Protein AF-A0A1I7W9R9-F1 (afdb_monomer_lite)

InterPro domains:
  IPR051689 Sterol desaturase/TMEM195-like [PTHR21624] (1-256)
  IPR056853 Alkylglycerol monooxygenase, C-terminal [PF24858] (145-218)

Radius of gyration: 31.64 Å; chains: 1; bounding box: 76×68×92 Å

pLDDT: mean 73.35, std 21.82, range [28.75, 96.06]

Structure (mmCIF, N/CA/C/O backbone):
data_AF-A0A1I7W9R9-F1
#
_entry.id   AF-A0A1I7W9R9-F1
#
loop_
_atom_site.group_PDB
_atom_site.id
_atom_site.type_symbol
_atom_site.label_atom_id
_atom_site.label_alt_id
_atom_site.label_comp_id
_atom_site.label_asym_id
_atom_site.label_entity_id
_atom_site.label_seq_id
_atom_site.pdbx_PDB_ins_code
_atom_site.Cartn_x
_atom_site.Cartn_y
_atom_site.Cartn_z
_atom_site.occupancy
_atom_site.B_iso_or_equiv
_atom_site.auth_seq_id
_atom_site.auth_comp_id
_atom_site.auth_asym_id
_atom_site.auth_atom_id
_atom_site.pdbx_PDB_model_num
ATOM 1 N N . MET A 1 1 ? -2.264 -31.113 5.903 1.00 45.22 1 MET A N 1
ATOM 2 C CA . MET A 1 1 ? -0.798 -31.328 5.823 1.00 45.22 1 MET A CA 1
ATOM 3 C C . MET A 1 1 ? -0.173 -31.597 7.192 1.00 45.22 1 MET A C 1
ATOM 5 O O . MET A 1 1 ? 0.794 -32.334 7.246 1.00 45.22 1 MET A O 1
ATOM 9 N N . PHE A 1 2 ? -0.772 -31.134 8.295 1.00 45.19 2 PHE A N 1
ATOM 10 C CA . PHE A 1 2 ? -0.511 -31.666 9.637 1.00 45.19 2 PHE A CA 1
ATOM 11 C C . PHE A 1 2 ? -1.836 -32.228 10.151 1.00 45.19 2 PHE A C 1
ATOM 13 O O . PHE A 1 2 ? -2.830 -31.508 10.130 1.00 45.19 2 PHE A O 1
ATOM 20 N N . GLY A 1 3 ? -1.906 -33.511 10.507 1.00 47.12 3 GLY A N 1
ATOM 21 C CA . GLY A 1 3 ? -3.126 -34.184 10.990 1.00 47.12 3 GLY A CA 1
ATOM 22 C C . GLY A 1 3 ? -3.601 -33.711 12.372 1.00 47.12 3 GLY A C 1
ATOM 23 O O . GLY A 1 3 ? -4.095 -34.509 13.153 1.00 47.12 3 GLY A O 1
ATOM 24 N N . THR A 1 4 ? -3.393 -32.434 12.689 1.00 54.34 4 THR A N 1
ATOM 25 C CA . THR A 1 4 ? -3.655 -31.769 13.971 1.00 54.34 4 THR A CA 1
ATOM 26 C C . THR A 1 4 ? -4.859 -30.828 13.914 1.00 54.34 4 THR A C 1
ATOM 28 O O . THR A 1 4 ? -5.131 -30.134 14.886 1.00 54.34 4 THR A O 1
ATOM 31 N N . PHE A 1 5 ? -5.561 -30.759 12.780 1.00 49.59 5 PHE A N 1
ATOM 32 C CA . PHE A 1 5 ? -6.758 -29.937 12.629 1.00 49.59 5 PHE A CA 1
ATOM 33 C C . PHE A 1 5 ? -7.996 -30.821 12.773 1.00 49.59 5 PHE A C 1
ATOM 35 O O . PHE A 1 5 ? -8.306 -31.615 11.885 1.00 49.59 5 PHE A O 1
ATOM 42 N N . GLU A 1 6 ? -8.677 -30.697 13.909 1.00 64.06 6 GLU A N 1
ATOM 43 C CA . GLU A 1 6 ? -10.034 -31.209 14.086 1.00 64.06 6 GLU A CA 1
ATOM 44 C C . GLU A 1 6 ? -10.972 -30.423 13.155 1.00 64.06 6 GLU A C 1
ATOM 46 O O . GLU A 1 6 ? -10.845 -29.203 13.031 1.00 64.06 6 GLU A O 1
ATOM 51 N N . ALA A 1 7 ? -11.869 -31.112 12.443 1.00 65.75 7 ALA A N 1
ATOM 52 C CA . ALA A 1 7 ? -12.849 -30.443 11.593 1.00 65.75 7 ALA A CA 1
ATOM 53 C C . ALA A 1 7 ? -13.738 -29.532 12.455 1.00 65.75 7 ALA A C 1
ATOM 55 O O . ALA A 1 7 ? -14.161 -29.934 13.539 1.00 65.75 7 ALA A O 1
ATOM 56 N N . GLU A 1 8 ? -14.010 -28.314 11.979 1.00 56.75 8 GLU A N 1
ATOM 57 C CA . GLU A 1 8 ? -14.824 -27.341 12.710 1.00 56.75 8 GLU A CA 1
ATOM 58 C C . GLU A 1 8 ? -16.202 -27.951 13.009 1.00 56.75 8 GLU A C 1
ATOM 60 O O . GLU A 1 8 ? -16.942 -28.341 12.100 1.00 56.75 8 GLU A O 1
ATOM 65 N N . ARG A 1 9 ? -16.521 -28.111 14.299 1.00 75.69 9 ARG A N 1
ATOM 66 C CA . ARG A 1 9 ? -17.785 -28.709 14.730 1.00 75.69 9 ARG A CA 1
ATOM 67 C C . ARG A 1 9 ? -18.905 -27.731 14.405 1.00 75.69 9 ARG A C 1
ATOM 69 O O . ARG A 1 9 ? -18.905 -26.603 14.882 1.00 75.69 9 ARG A O 1
ATOM 76 N N . THR A 1 10 ? -19.904 -28.181 13.654 1.00 65.81 10 THR A N 1
ATOM 77 C CA . THR A 1 10 ? -21.041 -27.358 13.204 1.00 65.81 10 THR A CA 1
ATOM 78 C C . THR A 1 10 ? -21.844 -26.720 14.340 1.00 65.81 10 THR A C 1
ATOM 80 O O . THR A 1 10 ? -22.551 -25.743 14.109 1.00 65.81 10 THR A O 1
ATOM 83 N N . ASN A 1 11 ? -21.746 -27.271 15.553 1.00 69.56 11 ASN A N 1
ATOM 84 C CA . ASN A 1 11 ? -22.471 -26.810 16.735 1.00 69.56 11 ASN A CA 1
ATOM 85 C C . ASN A 1 11 ? -21.633 -25.919 17.659 1.00 69.56 11 ASN A C 1
ATOM 87 O O . ASN A 1 11 ? -22.186 -25.357 18.606 1.00 69.56 11 ASN A O 1
ATOM 91 N N . ASP A 1 12 ? -20.328 -25.788 17.411 1.00 58.91 12 ASP A N 1
ATOM 92 C CA . ASP A 1 12 ? -19.496 -24.910 18.220 1.00 58.91 12 ASP A CA 1
ATOM 93 C C . ASP A 1 12 ? -19.653 -23.478 17.698 1.00 58.91 12 ASP A C 1
ATOM 95 O O . ASP A 1 12 ? -19.436 -23.214 16.512 1.00 58.91 12 ASP A O 1
ATOM 99 N N . PRO A 1 13 ? -20.051 -22.516 18.550 1.00 54.88 13 PRO A N 1
ATOM 100 C CA . PRO A 1 13 ? -19.997 -21.126 18.142 1.00 54.88 13 PRO A CA 1
ATOM 101 C C . PRO A 1 13 ? -18.532 -20.786 17.834 1.00 54.88 13 PRO A C 1
ATOM 103 O O . PRO A 1 13 ? -17.650 -21.255 18.551 1.00 54.88 13 PRO A O 1
ATOM 106 N N . PRO A 1 14 ? -18.234 -19.946 16.832 1.00 54.97 14 PRO A N 1
ATOM 107 C CA . PRO A 1 14 ? -16.872 -19.472 16.627 1.00 54.97 14 PRO A CA 1
ATOM 108 C C . PRO A 1 14 ? -16.423 -18.694 17.878 1.00 54.97 14 PRO A C 1
ATOM 110 O O . PRO A 1 14 ? -16.826 -17.550 18.093 1.00 54.97 14 PRO A O 1
ATOM 113 N N . ILE A 1 15 ? -15.629 -19.334 18.747 1.00 50.38 15 ILE A N 1
ATOM 114 C CA . ILE A 1 15 ? -15.036 -18.744 19.964 1.00 50.38 15 ILE A CA 1
ATOM 115 C C . ILE A 1 15 ? -13.659 -18.185 19.602 1.00 50.38 15 ILE A C 1
ATOM 117 O O . ILE A 1 15 ? -12.658 -18.456 20.247 1.00 50.38 15 ILE A O 1
ATOM 121 N N . TYR A 1 16 ? -13.583 -17.411 18.527 1.00 49.59 16 TYR A N 1
ATOM 122 C CA . TYR A 1 16 ? -12.379 -16.667 18.183 1.00 49.59 16 TYR A CA 1
ATOM 123 C C . TYR A 1 16 ? -12.826 -15.375 17.524 1.00 49.59 16 TYR A C 1
ATOM 125 O O . TYR A 1 16 ? -13.456 -15.386 16.469 1.00 49.59 16 TYR A O 1
ATOM 133 N N . GLY A 1 17 ? -12.547 -14.252 18.170 1.00 56.12 17 GLY A N 1
ATOM 134 C CA . GLY A 1 17 ? -12.935 -12.970 17.620 1.00 56.12 17 GLY A CA 1
ATOM 135 C C . GLY A 1 17 ? -12.529 -11.825 18.515 1.00 56.12 17 GLY A C 1
ATOM 136 O O . GLY A 1 17 ? -12.612 -11.901 19.740 1.00 56.12 17 GLY A O 1
ATOM 137 N N . LEU A 1 18 ? -12.105 -10.748 17.870 1.00 59.66 18 LEU A N 1
ATOM 138 C CA . LEU A 1 18 ? -12.139 -9.429 18.468 1.00 59.66 18 LEU A CA 1
ATOM 139 C C . LEU A 1 18 ? -13.571 -9.167 18.968 1.00 59.66 18 LEU A C 1
ATOM 141 O O . LEU A 1 18 ? -14.541 -9.558 18.319 1.00 59.66 18 LEU A O 1
ATOM 145 N N . VAL A 1 19 ? -13.707 -8.491 20.110 1.00 68.44 19 VAL A N 1
ATOM 146 C CA . VAL A 1 19 ? -15.012 -8.062 20.656 1.00 68.44 19 VAL A CA 1
ATOM 147 C C . VAL A 1 19 ? -15.829 -7.302 19.601 1.00 68.44 19 VAL A C 1
ATOM 149 O O . VAL A 1 19 ? -17.053 -7.411 19.536 1.00 68.44 19 VAL A O 1
ATOM 152 N N . HIS A 1 20 ? -15.126 -6.545 18.759 1.00 70.44 20 HIS A N 1
ATOM 153 C CA . HIS A 1 20 ? -15.645 -5.807 17.622 1.00 70.44 20 HIS A CA 1
ATOM 154 C C . HIS A 1 20 ? -14.890 -6.223 16.359 1.00 70.44 20 HIS A C 1
ATOM 156 O O . HIS A 1 20 ? -13.666 -6.303 16.355 1.00 70.44 20 HIS A O 1
ATOM 162 N N . ASN A 1 21 ? -15.609 -6.464 15.265 1.00 75.62 21 ASN A N 1
ATOM 163 C CA . ASN A 1 21 ? -14.964 -6.726 13.982 1.00 75.62 21 ASN A CA 1
ATOM 164 C C . ASN A 1 21 ? -14.332 -5.445 13.432 1.00 75.62 21 ASN A C 1
ATOM 166 O O . ASN A 1 21 ? -15.001 -4.414 13.342 1.00 75.62 21 ASN A O 1
ATOM 170 N N . GLU A 1 22 ? -13.082 -5.541 12.983 1.00 81.69 22 GLU A N 1
ATOM 171 C CA . GLU A 1 22 ? -12.417 -4.463 12.257 1.00 81.69 22 GLU A CA 1
ATOM 172 C C . GLU A 1 22 ? -13.058 -4.266 10.880 1.00 81.69 22 GLU A C 1
ATOM 174 O O . GLU A 1 22 ? -13.139 -5.179 10.055 1.00 81.69 22 GLU A O 1
ATOM 179 N N . GLN A 1 23 ? -13.534 -3.048 10.629 1.00 86.75 23 GLN A N 1
ATOM 180 C CA . GLN A 1 23 ? -14.274 -2.684 9.418 1.00 86.75 23 GLN A CA 1
ATOM 181 C C . GLN A 1 23 ? -13.378 -1.938 8.424 1.00 86.75 23 GLN A C 1
ATOM 183 O O . GLN A 1 23 ? -13.725 -0.860 7.938 1.00 86.75 23 GLN A O 1
ATOM 188 N N . THR A 1 24 ? -12.182 -2.470 8.171 1.00 89.00 24 THR A N 1
ATOM 189 C CA . THR A 1 24 ? -11.204 -1.845 7.274 1.00 89.00 24 THR A CA 1
ATOM 190 C C . THR A 1 24 ? -10.277 -2.881 6.643 1.00 89.00 24 THR A C 1
ATOM 192 O O . THR A 1 24 ? -9.893 -3.856 7.277 1.00 89.00 24 THR A O 1
ATOM 195 N N . PHE A 1 25 ? -9.881 -2.642 5.395 1.00 88.19 25 PHE A N 1
ATOM 196 C CA . PHE A 1 25 ? -8.842 -3.365 4.659 1.00 88.19 25 PHE A CA 1
ATOM 197 C C . PHE A 1 25 ?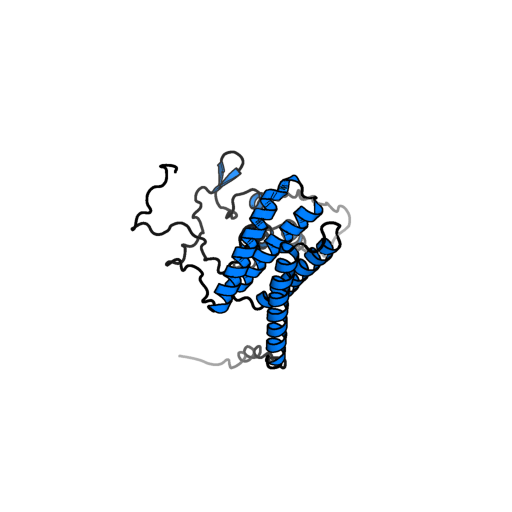 -7.482 -2.653 4.718 1.00 88.19 25 PHE A C 1
ATOM 199 O O . PHE A 1 25 ? -6.554 -3.016 3.993 1.00 88.19 25 PHE A O 1
ATOM 206 N N . ASN A 1 26 ? -7.341 -1.614 5.546 1.00 89.06 26 ASN A N 1
ATOM 207 C CA . ASN A 1 26 ? -6.074 -0.919 5.724 1.00 89.06 26 ASN A CA 1
ATOM 208 C C . ASN A 1 26 ? -5.071 -1.827 6.450 1.00 89.06 26 ASN A C 1
ATOM 210 O O . ASN A 1 26 ? -5.135 -1.992 7.664 1.00 89.06 26 ASN A O 1
ATOM 214 N N . GLN A 1 27 ? -4.118 -2.377 5.701 1.00 86.56 27 GLN A N 1
ATOM 215 C CA . GLN A 1 27 ? -3.141 -3.331 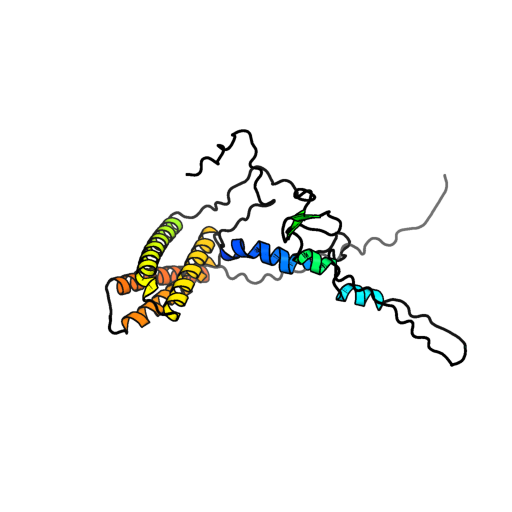6.220 1.00 86.56 27 GLN A CA 1
ATOM 216 C C . GLN A 1 27 ? -2.243 -2.727 7.300 1.00 86.56 27 GLN A C 1
ATOM 218 O O . GLN A 1 27 ? -2.030 -3.362 8.325 1.00 86.56 27 GLN A O 1
ATOM 223 N N . ILE A 1 28 ? -1.755 -1.496 7.115 1.00 86.94 28 ILE A N 1
ATOM 224 C CA . ILE A 1 28 ? -0.872 -0.846 8.096 1.00 86.94 28 ILE A CA 1
ATOM 225 C C . ILE A 1 28 ? -1.619 -0.622 9.410 1.00 86.94 28 ILE A C 1
ATOM 227 O O . ILE A 1 28 ? -1.091 -0.906 10.482 1.00 86.94 28 ILE A O 1
ATOM 231 N N . TRP A 1 29 ? -2.866 -0.154 9.329 1.00 87.81 29 TRP A N 1
ATOM 232 C CA . TRP A 1 29 ? -3.713 -0.007 10.509 1.00 87.81 29 TRP A CA 1
ATOM 233 C C . TRP A 1 29 ? -3.946 -1.355 11.192 1.00 87.81 29 TRP A C 1
ATOM 235 O O . TRP A 1 29 ? -3.688 -1.486 12.383 1.00 87.81 29 TRP A O 1
ATOM 245 N N . LEU A 1 30 ? -4.348 -2.381 10.439 1.00 87.00 30 LEU A N 1
ATOM 246 C CA . LEU A 1 30 ? -4.598 -3.715 10.985 1.00 87.00 30 LEU A CA 1
ATOM 247 C C . LEU A 1 30 ? -3.362 -4.310 11.674 1.00 87.00 30 LEU A C 1
ATOM 249 O O . LEU A 1 30 ? -3.513 -4.951 12.705 1.00 87.00 30 LEU A O 1
ATOM 253 N N . GLN A 1 31 ? -2.154 -4.048 11.167 1.00 86.38 31 GLN A N 1
ATOM 254 C CA . GLN A 1 31 ? -0.918 -4.520 11.797 1.00 86.38 31 GLN A CA 1
ATOM 255 C C . GLN A 1 31 ? -0.507 -3.702 13.030 1.00 86.38 31 GLN A C 1
ATOM 257 O O . GLN A 1 31 ? 0.083 -4.257 13.952 1.00 86.38 31 GLN A O 1
ATOM 262 N N . MET A 1 32 ? -0.802 -2.396 13.068 1.00 85.00 32 MET A N 1
ATOM 263 C CA . MET A 1 32 ? -0.247 -1.488 14.084 1.00 85.00 32 MET A CA 1
ATOM 264 C C . MET A 1 32 ? -1.237 -1.019 15.154 1.00 85.00 32 MET A C 1
ATOM 266 O O . MET A 1 32 ? -0.792 -0.613 16.226 1.00 85.00 32 MET A O 1
ATOM 270 N N . HIS A 1 33 ? -2.549 -1.054 14.906 1.00 83.00 33 HIS A N 1
ATOM 271 C CA . HIS A 1 33 ? -3.550 -0.470 15.811 1.00 83.00 33 HIS A CA 1
ATOM 272 C C . HIS A 1 33 ? -3.466 -1.063 17.222 1.00 83.00 33 HIS A C 1
ATOM 274 O O . HIS A 1 33 ? -3.354 -0.314 18.186 1.00 83.00 33 HIS A O 1
ATOM 280 N N . THR A 1 34 ? -3.364 -2.389 17.347 1.00 80.19 34 THR A N 1
ATOM 281 C CA . THR A 1 34 ? -3.235 -3.059 18.648 1.00 80.19 34 THR A CA 1
ATOM 282 C C . THR A 1 34 ? -1.974 -2.621 19.401 1.00 80.19 34 THR A C 1
ATOM 284 O O . THR A 1 34 ? -2.011 -2.413 20.613 1.00 80.19 34 THR A O 1
ATOM 287 N N . PHE A 1 35 ? -0.852 -2.433 18.698 1.00 80.50 35 PHE A N 1
ATOM 288 C CA . PHE A 1 35 ? 0.384 -1.951 19.317 1.00 80.50 35 PHE A CA 1
ATOM 289 C C . PHE A 1 35 ? 0.252 -0.505 19.796 1.00 80.50 35 PHE A C 1
ATOM 291 O O . PHE A 1 35 ? 0.685 -0.187 20.902 1.00 80.50 35 PHE A O 1
ATOM 298 N N . LEU A 1 36 ? -0.365 0.368 18.996 1.00 80.44 36 LEU A N 1
ATOM 299 C CA . LEU A 1 36 ? -0.618 1.759 19.380 1.00 80.44 36 LEU A CA 1
ATOM 300 C C . LEU A 1 36 ? -1.575 1.847 20.578 1.00 80.44 36 LEU A C 1
ATOM 302 O O . LEU A 1 36 ? -1.327 2.627 21.500 1.00 80.44 36 LEU A O 1
ATOM 306 N N . ASP A 1 37 ? -2.606 1.004 20.611 1.00 77.31 37 ASP A N 1
ATOM 307 C CA . ASP A 1 37 ? -3.552 0.889 21.724 1.00 77.31 37 ASP A CA 1
ATOM 308 C C . ASP A 1 37 ? -2.869 0.480 23.021 1.00 77.31 37 ASP A C 1
ATOM 310 O O . ASP A 1 37 ? -3.061 1.120 24.058 1.00 77.31 37 ASP A O 1
ATOM 314 N N . ILE A 1 38 ? -2.006 -0.531 22.964 1.00 76.50 38 ILE A N 1
ATOM 315 C CA . ILE A 1 38 ? -1.277 -1.012 24.138 1.00 76.50 38 ILE A CA 1
ATOM 316 C C . ILE A 1 38 ? -0.227 0.005 24.606 1.00 76.50 38 ILE A C 1
ATOM 318 O O . ILE A 1 38 ? -0.105 0.232 25.810 1.00 76.50 38 ILE A O 1
ATOM 322 N N . LEU A 1 39 ? 0.530 0.615 23.689 1.00 74.56 39 LEU A N 1
ATOM 323 C CA . LEU A 1 39 ? 1.671 1.467 24.041 1.00 74.56 39 LEU A CA 1
ATOM 324 C C . LEU A 1 39 ? 1.269 2.895 24.422 1.00 74.56 39 LEU A C 1
ATOM 326 O O . LEU A 1 39 ? 1.834 3.458 25.358 1.00 74.56 39 LEU A O 1
ATOM 330 N N . ILE A 1 40 ? 0.317 3.491 23.703 1.00 73.25 40 ILE A N 1
ATOM 331 C CA . ILE A 1 40 ? -0.032 4.910 23.852 1.00 73.25 40 ILE A CA 1
ATOM 332 C C . ILE A 1 40 ? -1.332 5.055 24.642 1.00 73.25 40 ILE A C 1
ATOM 334 O O . ILE A 1 40 ? -1.360 5.715 25.684 1.00 73.25 40 ILE A O 1
ATOM 338 N N . PHE A 1 41 ? -2.412 4.425 24.175 1.00 75.06 41 PHE A N 1
ATOM 339 C CA . PHE A 1 41 ? -3.752 4.679 24.708 1.00 75.06 41 PHE A CA 1
ATOM 340 C C . PHE A 1 41 ? -3.986 4.027 26.073 1.00 75.06 41 PHE A C 1
ATOM 342 O O . PHE A 1 41 ? -4.599 4.640 26.952 1.00 75.06 41 PHE A O 1
ATOM 349 N N . LYS A 1 42 ? -3.423 2.836 26.309 1.00 72.81 42 LYS A N 1
ATOM 350 C CA . LYS A 1 42 ? -3.553 2.117 27.585 1.00 72.81 42 LYS A CA 1
ATOM 351 C C . LYS A 1 42 ? -3.065 2.955 28.769 1.00 72.81 42 LYS A C 1
ATOM 353 O O . LYS A 1 42 ? -3.727 3.007 29.803 1.00 72.81 42 LYS A O 1
ATOM 358 N N . GLY A 1 43 ? -1.954 3.675 28.602 1.00 69.81 43 GLY A N 1
ATOM 359 C CA . GLY A 1 43 ? -1.398 4.553 29.637 1.00 69.81 43 GLY A CA 1
ATOM 360 C C . GLY A 1 43 ? -2.268 5.774 29.968 1.00 69.81 43 GLY A C 1
ATOM 361 O O . GLY A 1 43 ? -2.107 6.365 31.035 1.00 69.81 43 GLY A O 1
ATOM 362 N N . GLN A 1 44 ? -3.202 6.143 29.086 1.00 72.94 44 GLN A N 1
ATOM 363 C CA . GLN A 1 44 ? -4.069 7.320 29.215 1.00 72.94 44 GLN A CA 1
ATOM 364 C C . GLN A 1 44 ? -5.490 6.991 29.702 1.00 72.94 44 GLN A C 1
ATOM 366 O O . GLN A 1 44 ? -6.309 7.902 29.848 1.00 72.94 44 GLN A O 1
ATOM 371 N N . MET A 1 45 ? -5.797 5.717 29.972 1.00 75.62 45 MET A N 1
ATOM 372 C CA . MET A 1 45 ? -7.140 5.305 30.383 1.00 75.62 45 MET A CA 1
ATOM 373 C C . MET A 1 45 ? -7.553 5.922 31.725 1.00 75.62 45 MET A C 1
ATOM 375 O O . MET A 1 45 ? -6.751 6.048 32.658 1.00 75.62 45 MET A O 1
ATOM 379 N N . LYS A 1 46 ? -8.835 6.287 31.825 1.00 80.06 46 LYS A N 1
ATOM 380 C CA . LYS A 1 46 ? -9.469 6.852 33.022 1.00 80.06 46 LYS A CA 1
ATOM 381 C C . LYS A 1 46 ? -10.691 6.021 33.410 1.00 80.06 46 LYS A C 1
ATOM 383 O O . LYS A 1 46 ? -11.387 5.511 32.543 1.00 80.06 46 LYS A O 1
ATOM 388 N N . ASN A 1 47 ? -10.946 5.915 34.708 1.00 80.38 47 ASN A N 1
ATOM 389 C CA . ASN A 1 47 ? -12.157 5.319 35.262 1.00 80.38 47 ASN A CA 1
ATOM 390 C C . ASN A 1 47 ? -13.381 6.215 35.007 1.00 80.38 47 ASN A C 1
ATOM 392 O O . ASN A 1 47 ? -13.238 7.400 34.703 1.00 80.38 47 ASN A O 1
ATOM 396 N N . GLU A 1 48 ? -14.580 5.690 35.263 1.00 78.50 48 GLU A N 1
ATOM 397 C CA . GLU A 1 48 ? -15.863 6.420 35.197 1.00 78.50 48 GLU A CA 1
ATOM 398 C C . GLU A 1 48 ? -15.876 7.707 36.044 1.00 78.50 48 GLU A C 1
ATOM 400 O O . GLU A 1 48 ? -16.544 8.682 35.721 1.00 78.50 48 GLU A O 1
ATOM 405 N N . LYS A 1 49 ? -15.059 7.748 37.102 1.00 77.38 49 LYS A N 1
ATOM 406 C CA . LYS A 1 49 ? -14.868 8.909 37.989 1.00 77.38 49 LYS A CA 1
ATOM 407 C C . LYS A 1 49 ? -13.823 9.918 37.475 1.00 77.38 49 LYS A C 1
ATOM 409 O O . LYS A 1 49 ? -13.386 10.783 38.227 1.00 77.38 49 LYS A O 1
ATOM 414 N N . GLY A 1 50 ? -13.342 9.770 36.238 1.00 76.38 50 GLY A N 1
ATOM 415 C CA . GLY A 1 50 ? -12.344 10.645 35.604 1.00 76.38 50 GLY A CA 1
ATOM 416 C C . GLY A 1 50 ? -10.902 10.479 36.105 1.00 76.38 50 GLY A C 1
ATOM 417 O O . GLY A 1 50 ? -10.012 11.213 35.672 1.00 76.38 50 GLY A O 1
ATOM 418 N N . GLN A 1 51 ? -10.645 9.521 36.998 1.00 75.81 51 GLN A N 1
ATOM 419 C CA . GLN A 1 51 ? -9.319 9.265 37.569 1.00 75.81 51 GLN A CA 1
ATOM 420 C C . GLN A 1 51 ? -8.492 8.333 36.671 1.00 75.81 51 GLN A C 1
ATOM 422 O O . GLN A 1 51 ? -9.048 7.370 36.149 1.00 75.81 51 GLN A O 1
ATOM 427 N N . PRO A 1 52 ? -7.179 8.567 36.496 1.00 75.19 52 PRO A N 1
ATOM 428 C CA . PRO A 1 52 ? -6.317 7.720 35.670 1.00 75.19 52 PRO A CA 1
ATOM 429 C C . PRO A 1 52 ? -6.214 6.298 36.245 1.00 75.19 52 PRO A C 1
ATOM 431 O O . PRO A 1 52 ? -5.908 6.132 37.425 1.00 75.19 52 PRO A O 1
ATOM 434 N N . ILE A 1 53 ? -6.420 5.282 35.403 1.00 76.12 53 ILE A N 1
ATOM 435 C CA . ILE A 1 53 ? -6.317 3.857 35.775 1.00 76.12 53 ILE A CA 1
ATOM 436 C C . ILE A 1 53 ? -4.860 3.478 36.052 1.00 76.12 53 ILE A C 1
ATOM 438 O O . ILE A 1 53 ? -4.562 2.754 36.999 1.00 76.12 53 ILE A O 1
ATOM 442 N N . PHE A 1 54 ? -3.945 4.028 35.251 1.00 72.56 54 PHE A N 1
ATOM 443 C CA . PHE A 1 54 ? -2.502 3.868 35.401 1.00 72.56 54 PHE A CA 1
ATOM 444 C C . PHE A 1 54 ? -1.884 5.200 35.842 1.00 72.56 54 PHE A C 1
ATOM 446 O O . PHE A 1 54 ? -1.397 5.971 35.010 1.00 72.56 54 PHE A O 1
ATOM 453 N N . PRO A 1 55 ? -1.925 5.539 37.143 1.00 63.50 55 PRO A N 1
ATOM 454 C CA . PRO A 1 55 ? -1.368 6.793 37.627 1.00 63.50 55 PRO A CA 1
ATOM 455 C C . PRO A 1 55 ? 0.150 6.822 37.405 1.00 63.50 55 PRO A C 1
ATOM 457 O O . PRO A 1 55 ? 0.898 6.067 38.023 1.00 63.50 55 PRO A O 1
ATOM 460 N N . GLY A 1 56 ? 0.601 7.719 36.527 1.00 60.75 56 GLY A N 1
ATOM 461 C CA . GLY A 1 56 ? 2.020 7.997 36.324 1.00 60.75 56 GLY A CA 1
ATOM 462 C C . GLY A 1 56 ? 2.643 8.830 37.442 1.00 60.75 56 GLY A C 1
ATOM 463 O O . GLY A 1 56 ? 1.957 9.351 38.328 1.00 60.75 56 GLY A O 1
ATOM 464 N N . VAL A 1 57 ? 3.963 9.008 37.360 1.00 56.03 57 VAL A N 1
ATOM 465 C CA . VAL A 1 57 ? 4.759 9.782 38.331 1.00 56.03 57 VAL A CA 1
ATOM 466 C C . VAL A 1 57 ? 4.232 11.218 38.475 1.00 56.03 57 VAL A C 1
ATOM 468 O O . VAL A 1 57 ? 4.084 11.714 39.590 1.00 56.03 57 VAL A O 1
ATOM 471 N N . ILE A 1 58 ? 3.844 11.851 37.364 1.00 51.41 58 ILE A N 1
ATOM 472 C CA . ILE A 1 58 ? 3.387 13.250 37.317 1.00 51.41 58 ILE A CA 1
ATOM 473 C C . ILE A 1 58 ? 2.085 13.460 38.116 1.00 51.41 58 ILE A C 1
ATOM 475 O O . ILE A 1 58 ? 1.969 14.430 38.863 1.00 51.41 58 ILE A O 1
ATOM 479 N N . ASN A 1 59 ? 1.138 12.515 38.063 1.00 52.72 59 ASN A N 1
ATOM 480 C CA . ASN A 1 59 ? -0.137 12.635 38.785 1.00 52.72 59 ASN A CA 1
ATOM 481 C C . ASN A 1 59 ? 0.022 12.489 40.307 1.00 52.72 59 ASN A C 1
ATOM 483 O O . ASN A 1 59 ? -0.681 13.156 41.064 1.00 52.72 59 ASN A O 1
ATOM 487 N N . LYS A 1 60 ? 0.970 11.669 40.781 1.00 45.78 60 LYS A N 1
ATOM 488 C CA . LYS A 1 60 ? 1.268 11.550 42.222 1.00 45.78 60 LYS A CA 1
ATOM 489 C C . LYS A 1 60 ? 2.015 12.768 42.776 1.00 45.78 60 LYS A C 1
ATOM 491 O O . LYS A 1 60 ? 1.815 13.107 43.942 1.00 45.78 60 LYS A O 1
ATOM 496 N N . VAL A 1 61 ? 2.846 13.428 41.964 1.00 48.12 61 VAL A N 1
ATOM 497 C CA . VAL A 1 61 ? 3.562 14.657 42.355 1.00 48.12 61 VAL A CA 1
ATOM 498 C C . VAL A 1 61 ? 2.588 15.829 42.512 1.00 48.12 61 VAL A C 1
ATOM 500 O O . VAL A 1 61 ? 2.627 16.511 43.533 1.00 48.12 61 VAL A O 1
ATOM 503 N N . ILE A 1 62 ? 1.643 16.001 41.580 1.00 41.00 62 ILE A N 1
ATOM 504 C CA . ILE A 1 62 ? 0.622 17.064 41.640 1.00 41.00 62 ILE A CA 1
ATOM 505 C C . ILE A 1 62 ? -0.303 16.898 42.860 1.00 41.00 62 ILE A C 1
ATOM 507 O O . ILE A 1 62 ? -0.565 17.866 43.571 1.00 41.00 62 ILE A O 1
ATOM 511 N N . ILE A 1 63 ? -0.738 15.669 43.169 1.00 40.94 63 ILE A N 1
ATOM 512 C CA . ILE A 1 63 ? -1.610 15.395 44.327 1.00 40.94 63 ILE A CA 1
ATOM 513 C C . ILE A 1 63 ? -0.888 15.648 45.663 1.00 40.94 63 ILE A C 1
ATOM 515 O O . ILE A 1 63 ? -1.513 16.107 46.618 1.00 40.94 63 ILE A O 1
ATOM 519 N N . LYS A 1 64 ? 0.428 15.406 45.748 1.00 34.78 64 LYS A N 1
ATOM 520 C CA . LYS A 1 64 ? 1.205 15.668 46.974 1.00 34.78 64 LYS A CA 1
ATOM 521 C C . LYS A 1 64 ? 1.565 17.140 47.192 1.00 34.78 64 LYS A C 1
ATOM 523 O O . LYS A 1 64 ? 1.732 17.526 48.343 1.00 34.78 64 LYS A O 1
ATOM 528 N N . ILE A 1 65 ? 1.666 17.958 46.142 1.00 43.34 65 ILE A N 1
ATOM 529 C CA . ILE A 1 65 ? 1.948 19.402 46.276 1.00 43.34 65 ILE A CA 1
ATOM 530 C C . ILE A 1 65 ? 0.715 20.179 46.792 1.00 43.34 65 ILE A C 1
ATOM 532 O O . ILE A 1 65 ? 0.854 21.266 47.344 1.00 43.34 65 ILE A O 1
ATOM 536 N N . SER A 1 66 ? -0.493 19.610 46.710 1.00 35.09 66 SER A N 1
ATOM 537 C CA . SER A 1 66 ? -1.748 20.321 47.003 1.00 35.09 66 SER A CA 1
ATOM 538 C C . SER A 1 66 ? -2.248 20.281 48.468 1.00 35.09 66 SER A C 1
ATOM 540 O O . SER A 1 66 ? -3.431 20.519 48.713 1.00 35.09 66 SER A O 1
ATOM 542 N N . ILE A 1 67 ? -1.408 20.006 49.472 1.00 38.34 67 ILE A N 1
ATOM 543 C CA . ILE A 1 67 ? -1.796 19.973 50.904 1.00 38.34 67 ILE A CA 1
ATOM 544 C C . ILE A 1 67 ? -0.620 20.583 51.702 1.00 38.34 67 ILE A C 1
ATOM 546 O O . ILE A 1 67 ? 0.468 20.030 51.644 1.00 38.34 67 ILE A O 1
ATOM 550 N N . LYS A 1 68 ? -0.672 21.690 52.462 1.00 32.88 68 LYS A N 1
ATOM 551 C CA . LYS A 1 68 ? -1.742 22.419 53.164 1.00 32.88 68 LYS A CA 1
ATOM 552 C C . LYS A 1 68 ? -1.173 23.797 53.561 1.00 32.88 68 LYS A C 1
ATOM 554 O O . LYS A 1 68 ? -0.124 23.845 54.202 1.00 32.88 68 LYS A O 1
ATOM 559 N N . SER A 1 69 ? -1.827 24.906 53.210 1.00 35.88 69 SER A N 1
ATOM 560 C CA . SER A 1 69 ? -1.475 26.210 53.791 1.00 35.88 69 SER A CA 1
ATOM 561 C C . SER A 1 69 ? -2.103 26.291 55.179 1.00 35.88 69 SER A C 1
ATOM 563 O O . SER A 1 69 ? -3.320 26.417 55.309 1.00 35.88 69 SER A O 1
ATOM 565 N N . TYR A 1 70 ? -1.291 26.143 56.222 1.00 39.28 70 TYR A N 1
ATOM 566 C CA . TYR A 1 70 ? -1.712 26.444 57.584 1.00 39.28 70 TYR A CA 1
ATOM 567 C C . TYR A 1 70 ? -1.282 27.872 57.903 1.00 39.28 70 TYR A C 1
ATOM 569 O O . TYR A 1 70 ? -0.095 28.194 57.888 1.00 39.28 70 TYR A O 1
ATOM 577 N N . LYS A 1 71 ? -2.255 28.737 58.186 1.00 32.75 71 LYS A N 1
ATOM 578 C CA . LYS A 1 71 ? -2.006 30.084 58.698 1.00 32.75 71 LYS A CA 1
ATOM 579 C C . LYS A 1 71 ? -1.602 29.941 60.171 1.00 32.75 71 LYS A C 1
ATOM 581 O O . LYS A 1 71 ? -2.464 29.747 61.020 1.00 32.75 71 LYS A O 1
ATOM 586 N N . CYS A 1 72 ? -0.307 29.983 60.475 1.00 31.47 72 CYS A N 1
ATOM 587 C CA . CYS A 1 72 ? 0.161 30.068 61.859 1.00 31.47 72 CYS A CA 1
ATOM 588 C C . CYS A 1 72 ? 0.231 31.541 62.270 1.00 31.47 72 CYS A C 1
ATOM 590 O O . CYS A 1 72 ? 1.142 32.266 61.879 1.00 31.47 72 CYS A O 1
ATOM 592 N N . THR A 1 73 ? -0.745 31.987 63.054 1.00 40.44 73 THR A N 1
ATOM 593 C CA . THR A 1 73 ? -0.611 33.175 63.899 1.00 40.44 73 THR A CA 1
ATOM 594 C C . THR A 1 73 ? 0.115 32.773 65.183 1.00 40.44 73 THR A C 1
ATOM 596 O O . THR A 1 73 ? -0.315 31.837 65.847 1.00 40.44 73 THR A O 1
ATOM 599 N N . HIS A 1 74 ? 1.166 33.525 65.519 1.00 37.62 74 HIS A N 1
ATOM 600 C CA . HIS A 1 74 ? 2.001 33.467 66.727 1.00 37.62 74 HIS A CA 1
ATOM 601 C C . HIS A 1 74 ? 3.116 32.401 66.822 1.00 37.62 74 HIS A C 1
ATOM 603 O O . HIS A 1 74 ? 2.868 31.202 66.853 1.00 37.62 74 HIS A O 1
ATOM 609 N N . PHE A 1 75 ? 4.334 32.932 67.039 1.00 33.44 75 PHE A N 1
ATOM 610 C CA . PHE A 1 75 ? 5.397 32.463 67.951 1.00 33.44 75 PHE A CA 1
ATOM 611 C C . PHE A 1 75 ? 6.755 32.021 67.338 1.00 33.44 75 PHE A C 1
ATOM 613 O O . PHE A 1 75 ? 6.875 30.942 66.777 1.00 33.44 75 PHE A O 1
ATOM 620 N N . SER A 1 76 ? 7.751 32.909 67.527 1.00 30.81 76 SER A N 1
ATOM 621 C CA . SER A 1 76 ? 9.223 32.798 67.711 1.00 30.81 76 SER A CA 1
ATOM 622 C C . SER A 1 76 ? 10.113 31.845 66.864 1.00 30.81 76 SER A C 1
ATOM 624 O O . SER A 1 76 ? 9.743 30.701 66.612 1.00 30.81 76 SER A O 1
ATOM 626 N N . PRO A 1 77 ? 11.341 32.266 66.462 1.00 41.50 77 PRO A N 1
ATOM 627 C CA . PRO A 1 77 ? 12.140 31.612 65.431 1.00 41.50 77 PRO A CA 1
ATOM 628 C C . PRO A 1 77 ? 13.236 30.712 66.020 1.00 41.50 77 PRO A C 1
ATOM 630 O O . PRO A 1 77 ? 14.177 31.186 66.648 1.00 41.50 77 PRO A O 1
ATOM 633 N N . SER A 1 78 ? 13.165 29.407 65.781 1.00 33.41 78 SER A N 1
ATOM 634 C CA . SER A 1 78 ? 14.340 28.540 65.579 1.00 33.41 78 SER A CA 1
ATOM 635 C C . SER A 1 78 ? 13.882 27.096 65.407 1.00 33.41 78 SER A C 1
ATOM 637 O O . SER A 1 78 ? 13.128 26.565 66.214 1.00 33.41 78 SER A O 1
ATOM 639 N N . THR A 1 79 ? 14.406 26.438 64.371 1.00 33.84 79 THR A N 1
ATOM 640 C CA . THR A 1 79 ? 14.205 25.018 64.014 1.00 33.84 79 THR A CA 1
ATOM 641 C C . THR A 1 79 ? 13.078 24.740 63.012 1.00 33.84 79 THR A C 1
ATOM 643 O O . THR A 1 79 ? 12.025 24.193 63.333 1.00 33.84 79 THR A O 1
ATOM 646 N N . ILE A 1 80 ? 13.357 25.006 61.732 1.00 38.50 80 ILE A N 1
ATOM 647 C CA . ILE A 1 80 ? 12.650 24.363 60.618 1.00 38.50 80 ILE A CA 1
ATOM 648 C C . ILE A 1 80 ? 13.156 22.916 60.538 1.00 38.50 80 ILE A C 1
ATOM 650 O O . ILE A 1 80 ? 14.253 22.662 60.044 1.00 38.50 80 ILE A O 1
ATOM 654 N N . ARG A 1 81 ? 12.382 21.945 61.037 1.00 31.17 81 ARG A N 1
ATOM 655 C CA . ARG A 1 81 ? 12.643 20.527 60.743 1.00 31.17 81 ARG A CA 1
ATOM 656 C C . ARG A 1 81 ? 12.031 20.176 59.390 1.00 31.17 81 ARG A C 1
ATOM 658 O O . ARG A 1 81 ? 10.817 20.027 59.275 1.00 31.17 81 ARG A O 1
ATOM 665 N N . PHE A 1 82 ? 12.874 19.979 58.383 1.00 32.19 82 PHE A N 1
ATOM 666 C CA . PHE A 1 82 ? 12.467 19.330 57.141 1.00 32.19 82 PHE A CA 1
ATOM 667 C C . PHE A 1 82 ? 12.231 17.840 57.413 1.00 32.19 82 PHE A C 1
ATOM 669 O O . PHE A 1 82 ? 13.160 17.088 57.704 1.00 32.19 82 PHE A O 1
ATOM 676 N N . LYS A 1 83 ? 10.976 17.393 57.333 1.00 29.64 83 LYS A N 1
ATOM 677 C CA . LYS A 1 83 ? 10.658 15.963 57.263 1.00 29.64 83 LYS A CA 1
ATOM 678 C C . LYS A 1 83 ? 10.955 15.501 55.836 1.00 29.64 83 LYS A C 1
ATOM 680 O O . LYS A 1 83 ? 10.167 15.755 54.929 1.00 29.64 83 LYS A O 1
ATOM 685 N N . VAL A 1 84 ? 12.089 14.830 55.635 1.00 34.75 84 VAL A N 1
ATOM 686 C CA . VAL A 1 84 ? 12.350 14.081 54.399 1.00 34.75 84 VAL A CA 1
ATOM 687 C C . VAL A 1 84 ? 11.401 12.885 54.396 1.00 34.75 84 VAL A C 1
ATOM 689 O O . VAL A 1 84 ? 11.599 11.903 55.109 1.00 34.75 84 VAL A O 1
ATOM 692 N N . ALA A 1 85 ? 10.308 12.999 53.647 1.00 31.27 85 ALA A N 1
ATOM 693 C CA . ALA A 1 85 ? 9.433 11.873 53.378 1.00 31.27 85 ALA A CA 1
ATOM 694 C C . ALA A 1 85 ? 10.110 10.995 52.321 1.00 31.27 85 ALA A C 1
ATOM 696 O O . ALA A 1 85 ? 10.214 11.391 51.161 1.00 31.27 85 ALA A O 1
ATOM 697 N N . TYR A 1 86 ? 10.555 9.804 52.719 1.00 33.31 86 TYR A N 1
ATOM 698 C CA . TYR A 1 86 ? 10.978 8.768 51.784 1.00 33.31 86 TYR A CA 1
ATOM 699 C C . TYR A 1 86 ? 9.818 8.463 50.826 1.00 33.31 86 TYR A C 1
ATOM 701 O O . TYR A 1 86 ? 8.753 7.985 51.227 1.00 33.31 86 TYR A O 1
ATOM 709 N N . ILE A 1 87 ? 9.994 8.802 49.549 1.00 33.91 87 ILE A N 1
ATOM 710 C CA . ILE A 1 87 ? 9.055 8.451 48.487 1.00 33.91 87 ILE A CA 1
ATOM 711 C C . ILE A 1 87 ? 9.384 7.015 48.094 1.00 33.91 87 ILE A C 1
ATOM 713 O O . ILE A 1 87 ? 10.365 6.768 47.404 1.00 33.91 87 ILE A O 1
ATOM 717 N N . ASN A 1 88 ? 8.559 6.064 48.526 1.00 31.95 88 ASN A N 1
ATOM 718 C CA . ASN A 1 88 ? 8.571 4.728 47.948 1.00 31.95 88 ASN A CA 1
ATOM 719 C C . ASN A 1 88 ? 7.961 4.851 46.539 1.00 31.95 88 ASN A C 1
ATOM 721 O O . ASN A 1 88 ? 6.740 4.974 46.376 1.00 31.95 88 ASN A O 1
ATOM 725 N N . ILE A 1 89 ? 8.824 4.984 45.529 1.00 36.97 89 ILE A N 1
ATOM 726 C CA . ILE A 1 89 ? 8.444 5.166 44.125 1.00 36.97 89 ILE A CA 1
ATOM 727 C C . ILE A 1 89 ? 7.914 3.824 43.618 1.00 36.97 89 ILE A C 1
ATOM 729 O O . ILE A 1 89 ? 8.625 3.026 43.026 1.00 36.97 89 ILE A O 1
ATOM 733 N N . SER A 1 90 ? 6.628 3.572 43.849 1.00 41.69 90 SER A N 1
ATOM 734 C CA . SER A 1 90 ? 5.880 2.582 43.080 1.00 41.69 90 SER A CA 1
ATOM 735 C C . SER A 1 90 ? 5.613 3.177 41.690 1.00 41.69 90 SER A C 1
ATOM 737 O O . SER A 1 90 ? 4.581 3.810 41.448 1.00 41.69 90 SER A O 1
ATOM 739 N N . SER A 1 91 ? 6.600 2.985 40.810 1.00 50.31 91 SER A N 1
ATOM 740 C CA . SER A 1 91 ? 6.555 3.003 39.335 1.00 50.31 91 SER A CA 1
ATOM 741 C C . SER A 1 91 ? 5.838 1.769 38.758 1.00 50.31 91 SER A C 1
ATOM 743 O O . SER A 1 91 ? 5.887 1.482 37.564 1.00 50.31 91 SER A O 1
ATOM 745 N N . ASP A 1 92 ? 5.168 1.024 39.630 1.00 62.31 92 ASP A N 1
ATOM 746 C CA . ASP A 1 92 ? 4.915 -0.394 39.459 1.00 62.31 92 ASP A CA 1
ATOM 747 C C . ASP A 1 92 ? 3.872 -0.643 38.364 1.00 62.31 92 ASP A C 1
ATOM 749 O O . ASP A 1 92 ? 4.087 -1.462 37.488 1.00 62.31 92 ASP A O 1
ATOM 753 N N . TYR A 1 93 ? 2.783 0.131 38.314 1.00 67.06 93 TYR A N 1
ATOM 754 C CA . TYR A 1 93 ? 1.687 -0.124 37.369 1.00 67.06 93 TYR A CA 1
ATOM 755 C C . TYR A 1 93 ? 1.997 0.221 35.908 1.00 67.06 93 TYR A C 1
ATOM 757 O O . TYR A 1 93 ? 1.497 -0.476 35.034 1.00 67.06 93 TYR A O 1
ATOM 765 N N . GLN A 1 94 ? 2.805 1.252 35.627 1.00 65.19 94 GLN A N 1
ATOM 766 C CA . GLN A 1 94 ? 3.178 1.611 34.246 1.00 65.19 94 GLN A CA 1
ATOM 767 C C . GLN A 1 94 ? 4.224 0.650 33.671 1.00 65.19 94 GLN A C 1
ATOM 769 O O . GLN A 1 94 ? 4.139 0.245 32.515 1.00 65.19 94 GLN A O 1
ATOM 774 N N . ILE A 1 95 ? 5.193 0.250 34.497 1.00 69.94 95 ILE A N 1
ATOM 775 C CA . ILE A 1 95 ? 6.202 -0.740 34.107 1.00 69.94 95 ILE A CA 1
ATOM 776 C C . ILE A 1 95 ? 5.540 -2.115 33.969 1.00 69.94 95 ILE A C 1
ATOM 778 O O . ILE A 1 95 ? 5.743 -2.803 32.968 1.00 69.94 95 ILE A O 1
ATOM 782 N N . LYS A 1 96 ? 4.670 -2.485 34.919 1.00 71.19 96 LYS A N 1
ATOM 783 C CA . LYS A 1 96 ? 3.869 -3.709 34.831 1.00 71.19 96 LYS A CA 1
ATOM 784 C C . LYS A 1 96 ? 2.964 -3.683 33.609 1.00 71.19 96 LYS A C 1
ATOM 786 O O . LYS A 1 96 ? 2.974 -4.657 32.883 1.00 71.19 96 LYS A O 1
ATOM 791 N N . SER A 1 97 ? 2.270 -2.591 33.282 1.00 67.81 97 SER A N 1
ATOM 792 C CA . SER A 1 97 ? 1.376 -2.575 32.114 1.00 67.81 97 SER A CA 1
ATOM 793 C C . SER A 1 97 ? 2.081 -2.774 30.769 1.00 67.81 97 SER A C 1
ATOM 795 O O . SER A 1 97 ? 1.408 -3.187 29.827 1.00 67.81 97 SER A O 1
ATOM 797 N N . ALA A 1 98 ? 3.383 -2.470 30.681 1.00 68.62 98 ALA A N 1
ATOM 798 C CA . ALA A 1 98 ? 4.207 -2.692 29.491 1.00 68.62 98 ALA A CA 1
ATOM 799 C C . ALA A 1 98 ? 4.823 -4.104 29.428 1.00 68.62 98 ALA A C 1
ATOM 801 O O . ALA A 1 98 ? 4.961 -4.655 28.342 1.00 68.62 98 ALA A O 1
ATOM 802 N N . LEU A 1 99 ? 5.195 -4.687 30.575 1.00 75.25 99 LEU A N 1
ATOM 803 C CA . LEU A 1 99 ? 5.810 -6.023 30.655 1.00 75.25 99 LEU A CA 1
ATOM 804 C C . LEU A 1 99 ? 4.790 -7.162 30.802 1.00 75.25 99 LEU A C 1
ATOM 806 O O . LEU A 1 99 ? 5.100 -8.319 30.527 1.00 75.25 99 LEU A O 1
ATOM 810 N N . TYR A 1 100 ? 3.600 -6.851 31.306 1.00 79.94 100 TYR A N 1
ATOM 811 C CA . TYR A 1 100 ? 2.537 -7.813 31.560 1.00 79.94 100 TYR A CA 1
ATOM 812 C C . TYR A 1 100 ? 1.728 -8.045 30.282 1.00 79.94 100 TYR A C 1
ATOM 814 O O . TYR A 1 100 ? 1.732 -7.208 29.376 1.00 79.94 100 TYR A O 1
ATOM 822 N N . PRO A 1 101 ? 1.018 -9.179 30.202 1.00 78.56 101 PRO A N 1
ATOM 823 C CA . PRO A 1 101 ? 0.312 -9.592 29.000 1.00 78.56 101 PRO A CA 1
ATOM 824 C C . PRO A 1 101 ? -0.713 -8.552 28.512 1.00 78.56 101 PRO A C 1
ATOM 826 O O . PRO A 1 101 ? -1.262 -7.771 29.311 1.00 78.56 101 PRO A O 1
ATOM 829 N N . PRO A 1 102 ? -1.008 -8.547 27.197 1.00 72.69 102 PRO A N 1
ATOM 830 C CA . PRO A 1 102 ? -2.061 -7.711 26.632 1.00 72.69 102 PRO A CA 1
ATOM 831 C C . PRO A 1 102 ? -3.382 -7.984 27.370 1.00 72.69 102 PRO A C 1
ATOM 833 O O . PRO A 1 102 ? -3.729 -9.129 27.633 1.00 72.69 102 PRO A O 1
ATOM 836 N N . GLY A 1 103 ? -4.086 -6.920 27.771 1.00 72.00 103 GLY A N 1
ATOM 837 C CA . GLY A 1 103 ? -5.308 -7.017 28.585 1.00 72.00 103 GLY A CA 1
ATOM 838 C C . GLY A 1 103 ? -5.131 -6.913 30.109 1.00 72.00 103 GLY A C 1
ATOM 839 O O . GLY A 1 103 ? -6.127 -6.765 30.809 1.00 72.00 103 GLY A O 1
ATOM 840 N N . TRP A 1 104 ? -3.905 -6.899 30.658 1.00 81.06 104 TRP A N 1
ATOM 841 C CA . TRP A 1 104 ? -3.728 -6.754 32.115 1.00 81.06 104 TRP A CA 1
ATOM 842 C C . TRP A 1 104 ? -4.200 -5.388 32.649 1.00 81.06 104 TRP A C 1
ATOM 844 O O . TRP A 1 104 ? -3.791 -4.341 32.125 1.00 81.06 104 TRP A O 1
ATOM 854 N N . LEU A 1 105 ? -4.994 -5.423 33.724 1.00 80.94 105 LEU A N 1
ATOM 855 C CA . LEU A 1 105 ? -5.454 -4.280 34.516 1.00 80.94 105 LEU A CA 1
ATOM 856 C C . LEU A 1 105 ? -4.990 -4.416 35.981 1.00 80.94 105 LEU A C 1
ATOM 858 O O . LEU A 1 105 ? -4.798 -5.538 36.462 1.00 80.94 105 LEU A O 1
ATOM 862 N N . PRO A 1 106 ? -4.828 -3.301 36.721 1.00 78.94 106 PRO A N 1
ATOM 863 C CA . PRO A 1 106 ? -4.480 -3.340 38.139 1.00 78.94 106 PRO A CA 1
ATOM 864 C C . PRO A 1 106 ? -5.449 -4.219 38.946 1.00 78.94 106 PRO A C 1
ATOM 866 O O . PRO A 1 106 ? -6.656 -4.003 38.907 1.00 78.94 106 PRO A O 1
ATOM 869 N N . GLY A 1 107 ? -4.916 -5.191 39.691 1.00 78.81 107 GLY A N 1
ATOM 870 C CA . GLY A 1 107 ? -5.706 -6.114 40.520 1.00 78.81 107 GLY A CA 1
ATOM 871 C C . GLY A 1 107 ? -6.019 -7.466 39.871 1.00 78.81 107 GLY A C 1
ATOM 872 O O . GLY A 1 107 ? -6.499 -8.360 40.562 1.00 78.81 107 GLY A O 1
ATOM 873 N N . VAL A 1 108 ? -5.698 -7.657 38.587 1.00 83.00 108 VAL A N 1
ATOM 874 C CA . VAL A 1 108 ? -5.856 -8.951 37.905 1.00 83.00 108 VAL A CA 1
ATOM 875 C C . VAL A 1 108 ? -4.664 -9.866 38.219 1.00 83.00 108 VAL A C 1
ATOM 877 O O . VAL A 1 108 ? -3.514 -9.436 38.047 1.00 83.00 108 VAL A O 1
ATOM 880 N N . PRO A 1 109 ? -4.896 -11.117 38.664 1.00 85.56 109 PRO A N 1
ATOM 881 C CA . PRO A 1 109 ? -3.815 -12.032 38.993 1.00 85.56 109 PRO A CA 1
ATOM 882 C C . PRO A 1 109 ? -3.128 -12.564 37.727 1.00 85.56 109 PRO A C 1
ATOM 884 O O . PRO A 1 109 ? -3.770 -12.867 36.717 1.00 85.56 109 PRO A O 1
ATOM 887 N N . VAL A 1 110 ? -1.804 -12.696 37.800 1.00 86.81 110 VAL A N 1
ATOM 888 C CA . VAL A 1 110 ? -0.966 -13.243 36.727 1.00 86.81 110 VAL A CA 1
ATOM 889 C C . VAL A 1 110 ? -0.070 -14.353 37.254 1.00 86.81 110 VAL A C 1
ATOM 891 O O . VAL A 1 110 ? 0.248 -14.393 38.442 1.00 86.81 110 VAL A O 1
ATOM 894 N N . LEU A 1 111 ? 0.367 -15.220 36.349 1.00 88.19 111 LEU A N 1
ATOM 895 C CA . LEU A 1 111 ? 1.330 -16.281 36.600 1.00 88.19 111 LEU A CA 1
ATOM 896 C C . LEU A 1 111 ? 2.542 -16.137 35.663 1.00 88.19 111 LEU A C 1
ATOM 898 O O . LEU A 1 111 ? 2.379 -15.726 34.512 1.00 88.19 111 LEU A O 1
ATOM 902 N N . PRO A 1 112 ? 3.759 -16.468 36.117 1.00 88.06 112 PRO A N 1
ATOM 903 C CA . PRO A 1 112 ? 4.924 -16.524 35.245 1.00 88.06 112 PRO A CA 1
ATOM 904 C C . PRO A 1 112 ? 4.830 -17.753 34.334 1.00 88.06 112 PRO A C 1
ATOM 906 O O . PRO A 1 112 ? 4.679 -18.879 34.805 1.00 88.06 112 PRO A O 1
ATOM 909 N N . PHE A 1 113 ? 4.935 -17.546 33.025 1.00 80.94 113 PHE A N 1
ATOM 910 C CA . PHE A 1 113 ? 5.008 -18.608 32.027 1.00 80.94 113 PHE A CA 1
ATOM 911 C C . PHE A 1 113 ? 6.324 -18.445 31.257 1.00 80.94 113 PHE A C 1
ATOM 913 O O . PHE A 1 113 ? 6.516 -17.461 30.560 1.00 80.94 113 PHE A O 1
ATOM 920 N N . PHE A 1 114 ? 7.279 -19.369 31.392 1.00 83.94 114 PHE A N 1
ATOM 921 C CA . PHE A 1 114 ? 8.627 -19.203 30.817 1.00 83.94 114 PHE A CA 1
ATOM 922 C C . PHE A 1 114 ? 9.278 -17.846 31.186 1.00 83.94 114 PHE A C 1
ATOM 924 O O . PHE A 1 114 ? 9.687 -17.662 32.327 1.00 83.94 114 PHE A O 1
ATOM 931 N N . HIS A 1 115 ? 9.372 -16.909 30.234 1.00 81.31 115 HIS A N 1
ATOM 932 C CA . HIS A 1 115 ? 10.054 -15.612 30.357 1.00 81.31 115 HIS A CA 1
ATOM 933 C C . HIS A 1 115 ? 9.070 -14.425 30.331 1.00 81.31 115 HIS A C 1
ATOM 935 O O . HIS A 1 115 ? 9.494 -13.272 30.330 1.00 81.31 115 HIS A O 1
ATOM 941 N N . TRP A 1 116 ? 7.761 -14.692 30.292 1.00 80.38 116 TRP A N 1
ATOM 942 C CA . TRP A 1 116 ? 6.696 -13.688 30.216 1.00 80.38 116 TRP A CA 1
ATOM 943 C C . TRP A 1 116 ? 5.625 -13.943 31.289 1.00 80.38 116 TRP A C 1
ATOM 945 O O . TRP A 1 116 ? 5.491 -15.044 31.820 1.00 80.38 116 TRP A O 1
ATOM 955 N N . MET A 1 117 ? 4.854 -12.915 31.640 1.00 84.06 117 MET A N 1
ATOM 956 C CA . MET A 1 117 ? 3.693 -13.068 32.527 1.00 84.06 117 MET A CA 1
ATOM 957 C C . MET A 1 117 ? 2.457 -13.459 31.700 1.00 84.06 117 MET A C 1
ATOM 959 O O . MET A 1 117 ? 2.301 -13.007 30.568 1.00 84.06 117 MET A O 1
ATOM 963 N N . SER A 1 118 ? 1.562 -14.271 32.259 1.00 83.88 118 SER A N 1
ATOM 964 C CA . SER A 1 118 ? 0.280 -14.663 31.654 1.00 83.88 118 SER A CA 1
ATOM 965 C C . SER A 1 118 ? -0.874 -14.416 32.627 1.00 83.88 118 SER A C 1
ATOM 967 O O . SER A 1 118 ? -0.695 -14.551 33.836 1.00 83.88 118 SER A O 1
ATOM 969 N N . LEU A 1 119 ? -2.067 -14.065 32.130 1.00 84.56 119 LEU A N 1
ATOM 970 C CA . LEU A 1 119 ? -3.272 -14.016 32.969 1.00 84.56 119 LEU A CA 1
ATOM 971 C C . LEU A 1 119 ? -3.657 -15.436 33.407 1.00 84.56 119 LEU A C 1
ATOM 973 O O . LEU A 1 119 ? -3.509 -16.376 32.627 1.00 84.56 119 LEU A O 1
ATOM 977 N N . ILE A 1 120 ? -4.170 -15.576 34.637 1.00 82.19 120 ILE A N 1
ATOM 978 C CA . ILE A 1 120 ? -4.776 -16.836 35.107 1.00 82.19 120 ILE A CA 1
ATOM 979 C C . ILE A 1 120 ? -6.092 -17.097 34.366 1.00 82.19 120 ILE A C 1
ATOM 981 O O . ILE A 1 120 ? -6.305 -18.194 33.861 1.00 82.19 120 ILE A O 1
ATOM 985 N N . ASP A 1 121 ? -6.949 -16.077 34.272 1.00 80.75 121 ASP A N 1
ATOM 986 C CA . ASP A 1 121 ? -8.177 -16.112 33.480 1.00 80.75 121 ASP A CA 1
ATOM 987 C C . ASP A 1 121 ? -8.120 -15.033 32.385 1.00 80.75 121 ASP A C 1
ATOM 989 O O . ASP A 1 121 ? -8.278 -13.845 32.684 1.00 80.75 121 ASP A O 1
ATOM 993 N N . PRO A 1 122 ? -7.881 -15.408 31.117 1.00 74.50 122 PRO A N 1
ATOM 994 C CA . PRO A 1 122 ? -7.826 -14.460 30.009 1.00 74.50 122 PRO A CA 1
ATOM 995 C C . PRO A 1 122 ? -9.203 -13.898 29.624 1.00 74.50 122 PRO A C 1
ATOM 997 O O . PRO A 1 122 ? -9.263 -12.952 28.841 1.00 74.50 122 PRO A O 1
ATOM 1000 N N . LYS A 1 123 ? -10.306 -14.459 30.141 1.00 71.81 123 LYS A N 1
ATOM 1001 C CA . LYS A 1 123 ? -11.671 -13.989 29.852 1.00 71.81 123 LYS A CA 1
ATOM 1002 C C . LYS A 1 123 ? -12.145 -12.913 30.828 1.00 71.81 123 LYS A C 1
ATOM 1004 O O . LYS A 1 123 ? -13.165 -12.272 30.578 1.00 71.81 123 LYS A O 1
ATOM 1009 N N . LEU A 1 124 ? -11.419 -12.692 31.924 1.00 75.62 124 LEU A N 1
ATOM 1010 C CA . LEU A 1 124 ? -11.814 -11.751 32.963 1.00 75.62 124 LEU A CA 1
ATOM 1011 C C . LEU A 1 124 ? -11.927 -10.321 32.403 1.00 75.62 124 LEU A C 1
ATOM 1013 O O . LEU A 1 124 ? -10.934 -9.708 32.020 1.00 75.62 124 LEU A O 1
ATOM 1017 N N . GLY A 1 125 ? -13.148 -9.779 32.386 1.00 68.75 125 GLY A N 1
ATOM 1018 C CA . GLY A 1 125 ? -13.428 -8.420 31.909 1.00 68.75 125 GLY A CA 1
ATOM 1019 C C . GLY A 1 125 ? -13.506 -8.264 30.385 1.00 68.75 125 GLY A C 1
ATOM 1020 O O . GLY A 1 125 ? -13.644 -7.138 29.909 1.00 68.75 125 GLY A O 1
ATOM 1021 N N . VAL A 1 126 ? -13.447 -9.360 29.618 1.00 72.31 126 VAL A N 1
ATOM 1022 C CA . VAL A 1 126 ? -13.650 -9.338 28.164 1.00 72.31 126 VAL A CA 1
ATOM 1023 C C . VAL A 1 126 ? -15.141 -9.549 27.871 1.00 72.31 126 VAL A C 1
ATOM 1025 O O . VAL A 1 126 ? -15.671 -10.610 28.203 1.00 72.31 126 VAL A O 1
ATOM 1028 N N . PRO A 1 127 ? -15.847 -8.573 27.273 1.00 74.06 127 PRO A N 1
ATOM 1029 C CA . PRO A 1 127 ? -17.235 -8.768 26.864 1.00 74.06 127 PRO A CA 1
ATOM 1030 C C . PRO A 1 127 ? -17.326 -9.833 25.766 1.00 74.06 127 PRO A C 1
ATOM 1032 O O . PRO A 1 127 ? -16.414 -9.983 24.949 1.00 74.06 127 PRO A O 1
ATOM 1035 N N . GLU A 1 128 ? -18.433 -10.571 25.727 1.00 74.88 128 GLU A N 1
ATOM 1036 C CA . GLU A 1 128 ? -18.622 -11.588 24.695 1.00 74.88 128 GLU A CA 1
ATOM 1037 C C . GLU A 1 128 ? -18.716 -10.956 23.294 1.00 74.88 128 GLU A C 1
ATOM 1039 O O . GLU A 1 128 ? -19.321 -9.888 23.138 1.00 74.88 128 GLU A O 1
ATOM 1044 N N . PRO A 1 129 ? -18.148 -11.601 22.255 1.00 71.44 129 PRO A N 1
ATOM 1045 C CA . PRO A 1 129 ? -18.282 -11.130 20.884 1.00 71.44 129 PRO A CA 1
ATOM 1046 C C . PRO A 1 129 ? -19.750 -11.037 20.461 1.00 71.44 129 PRO A C 1
ATOM 1048 O O . PRO A 1 129 ? -20.547 -11.945 20.717 1.00 71.44 129 PRO A O 1
ATOM 1051 N N . ILE A 1 130 ? -20.097 -9.964 19.751 1.00 67.19 130 ILE A N 1
ATOM 1052 C CA . ILE A 1 130 ? -21.442 -9.770 19.205 1.00 67.19 130 ILE A CA 1
ATOM 1053 C C . ILE A 1 130 ? -21.682 -10.834 18.123 1.00 67.19 130 ILE A C 1
ATOM 1055 O O . ILE A 1 130 ? -21.031 -10.832 17.077 1.00 67.19 130 ILE A O 1
ATOM 1059 N N . LYS A 1 131 ? -22.616 -11.758 18.369 1.00 77.44 131 LYS A N 1
ATOM 1060 C CA . LYS A 1 131 ? -23.033 -12.786 17.402 1.00 77.44 131 LYS A CA 1
ATOM 1061 C C . LYS A 1 131 ? -24.256 -12.288 16.614 1.00 77.44 131 LYS A C 1
ATOM 1063 O O . LYS A 1 131 ? -25.161 -11.729 17.232 1.00 77.44 131 LYS A O 1
ATOM 1068 N N . PRO A 1 132 ? -24.340 -12.512 15.289 1.00 79.06 132 PRO A N 1
ATOM 1069 C CA . PRO A 1 132 ? -23.400 -13.242 14.433 1.00 79.06 132 PRO A CA 1
ATOM 1070 C C . PRO A 1 132 ? -22.212 -12.386 13.958 1.00 79.06 132 PRO A C 1
ATOM 1072 O O . PRO A 1 132 ? -22.344 -11.189 13.709 1.00 79.06 132 PRO A O 1
ATOM 1075 N N . VAL A 1 133 ? -21.055 -13.028 13.758 1.00 69.62 133 VAL A N 1
ATOM 1076 C CA . VAL A 1 133 ? -19.847 -12.388 13.213 1.00 69.62 133 VAL A CA 1
ATOM 1077 C C . VAL A 1 133 ? -20.098 -12.016 11.748 1.00 69.62 133 VAL A C 1
ATOM 1079 O O . VAL A 1 133 ? -19.987 -12.843 10.845 1.00 69.62 133 VAL A O 1
ATOM 1082 N N . MET A 1 134 ? -20.455 -10.758 11.490 1.00 73.00 134 MET A N 1
ATOM 1083 C CA . MET A 1 134 ? -20.629 -10.261 10.124 1.00 73.00 134 MET A CA 1
ATOM 1084 C C . MET A 1 134 ? -19.268 -9.959 9.494 1.00 73.00 134 MET A C 1
ATOM 1086 O O . MET A 1 134 ? -18.530 -9.093 9.973 1.00 73.00 134 MET A O 1
ATOM 1090 N N . LYS A 1 135 ? -18.938 -10.652 8.399 1.00 80.62 135 LYS A N 1
ATOM 1091 C CA . LYS A 1 135 ? -17.726 -10.384 7.615 1.00 80.62 135 LYS A CA 1
ATOM 1092 C C . LYS A 1 135 ? -17.818 -9.006 6.963 1.00 80.62 135 LYS A C 1
ATOM 1094 O O . LYS A 1 135 ? -18.778 -8.718 6.247 1.00 80.62 135 LYS A O 1
ATOM 1099 N N . TYR A 1 136 ? -16.792 -8.180 7.154 1.00 85.06 136 TYR A N 1
ATOM 1100 C CA . TYR A 1 136 ? -16.700 -6.892 6.476 1.00 85.06 136 TYR A CA 1
ATOM 1101 C C . TYR A 1 136 ? -16.574 -7.096 4.956 1.00 85.06 136 TYR A C 1
ATOM 1103 O O . TYR A 1 136 ? -15.595 -7.665 4.471 1.00 85.06 136 TYR A O 1
ATOM 1111 N N . ASN A 1 137 ? -17.599 -6.679 4.206 1.00 86.56 137 ASN A N 1
ATOM 1112 C CA . ASN A 1 137 ? -17.642 -6.787 2.746 1.00 86.56 137 ASN A CA 1
ATOM 1113 C C . ASN A 1 137 ? -18.463 -5.637 2.124 1.00 86.56 137 ASN A C 1
ATOM 1115 O O . ASN A 1 137 ? -19.648 -5.801 1.821 1.00 86.56 137 ASN A O 1
ATOM 1119 N N . PRO A 1 138 ? -17.870 -4.445 1.961 1.00 88.25 138 PRO A N 1
ATOM 1120 C CA . PRO A 1 138 ? -18.534 -3.312 1.334 1.00 88.25 138 PRO A CA 1
ATOM 1121 C C . PRO A 1 138 ? -18.829 -3.584 -0.151 1.00 88.25 138 PRO A C 1
ATOM 1123 O O . PRO A 1 138 ? -18.004 -4.094 -0.905 1.00 88.25 138 PRO A O 1
ATOM 1126 N N . SER A 1 139 ? -20.017 -3.188 -0.609 1.00 88.88 139 SER A N 1
ATOM 1127 C CA . SER A 1 139 ? -20.483 -3.417 -1.984 1.00 88.88 139 SER A CA 1
ATOM 1128 C C . SER A 1 139 ? -19.729 -2.572 -3.023 1.00 88.88 139 SER A C 1
ATOM 1130 O O . SER A 1 139 ? -20.067 -1.416 -3.255 1.00 88.88 139 SER A O 1
ATOM 1132 N N . LEU A 1 140 ? -18.690 -3.107 -3.659 1.00 89.31 140 LEU A N 1
ATOM 1133 C CA . LEU A 1 140 ? -17.948 -2.368 -4.691 1.00 89.31 140 LEU A CA 1
ATOM 1134 C C . LEU A 1 140 ? -18.622 -2.411 -6.064 1.00 89.31 140 LEU A C 1
ATOM 1136 O O . LEU A 1 140 ? -19.140 -3.450 -6.479 1.00 89.31 140 LEU A O 1
ATOM 1140 N N . GLU A 1 141 ? -18.530 -1.292 -6.782 1.00 93.06 141 GLU A N 1
ATOM 1141 C CA . GLU A 1 141 ? -18.903 -1.198 -8.193 1.00 93.06 141 GLU A CA 1
ATOM 1142 C C . GLU A 1 141 ? -18.059 -2.154 -9.042 1.00 93.06 141 GLU A C 1
ATOM 1144 O O . GLU A 1 141 ? -16.863 -2.347 -8.800 1.00 93.06 141 GLU A O 1
ATOM 1149 N N . ILE A 1 142 ? -18.679 -2.750 -10.061 1.00 94.12 142 ILE A N 1
ATOM 1150 C CA . ILE A 1 142 ? -18.045 -3.807 -10.854 1.00 94.12 142 ILE A CA 1
ATOM 1151 C C . ILE A 1 142 ? -16.814 -3.310 -11.623 1.00 94.12 142 ILE A C 1
ATOM 1153 O O . ILE A 1 142 ? -15.802 -4.002 -11.674 1.00 94.12 142 ILE A O 1
ATOM 1157 N N . TRP A 1 143 ? -16.849 -2.073 -12.126 1.00 93.31 143 TRP A N 1
ATOM 1158 C CA . TRP A 1 143 ? -15.734 -1.460 -12.851 1.00 93.31 143 TRP A CA 1
ATOM 1159 C C . TRP A 1 143 ? -14.499 -1.273 -11.967 1.00 93.31 143 TRP A C 1
ATOM 1161 O O . TRP A 1 143 ? -13.381 -1.526 -12.407 1.00 93.31 143 TRP A O 1
ATOM 1171 N N . ILE A 1 144 ? -14.697 -0.908 -10.694 1.00 93.38 144 ILE A N 1
ATOM 1172 C CA . ILE A 1 144 ? -13.608 -0.779 -9.718 1.00 93.38 144 ILE A CA 1
ATOM 1173 C C . ILE A 1 144 ? -13.022 -2.159 -9.405 1.00 93.38 144 ILE A C 1
ATOM 1175 O O . ILE A 1 144 ? -11.806 -2.296 -9.325 1.00 93.38 144 ILE A O 1
ATOM 1179 N N . LYS A 1 145 ? -13.853 -3.205 -9.293 1.00 94.06 145 LYS A N 1
ATOM 1180 C CA . LYS A 1 145 ? -13.360 -4.581 -9.105 1.00 94.06 145 LYS A CA 1
ATOM 1181 C C . LYS A 1 145 ? -12.485 -5.035 -10.273 1.00 94.06 145 LYS A C 1
ATOM 1183 O O . LYS A 1 145 ? -11.404 -5.562 -10.036 1.00 94.06 145 LYS A O 1
ATOM 1188 N N . ILE A 1 146 ? -12.924 -4.790 -11.509 1.00 95.69 146 ILE A N 1
ATOM 1189 C CA . ILE A 1 146 ? -12.155 -5.124 -12.718 1.00 95.69 146 ILE A CA 1
ATOM 1190 C C . ILE A 1 146 ? -10.831 -4.349 -12.739 1.00 95.69 146 ILE A C 1
ATOM 1192 O O . ILE A 1 146 ? -9.776 -4.944 -12.948 1.00 95.69 146 ILE A O 1
ATOM 1196 N N . TYR A 1 147 ? -10.870 -3.044 -12.453 1.00 95.31 147 TYR A N 1
ATOM 1197 C CA . TYR A 1 147 ? -9.676 -2.202 -12.353 1.00 95.31 147 TYR A CA 1
ATOM 1198 C C . TYR A 1 147 ? -8.668 -2.741 -11.327 1.00 95.31 147 TYR A C 1
ATOM 1200 O O . TYR A 1 147 ? -7.482 -2.884 -11.641 1.00 95.31 147 TYR A O 1
ATOM 1208 N N . LEU A 1 148 ? -9.145 -3.069 -10.120 1.00 95.12 148 LEU A N 1
ATOM 1209 C CA . LEU A 1 148 ? -8.324 -3.605 -9.035 1.00 95.12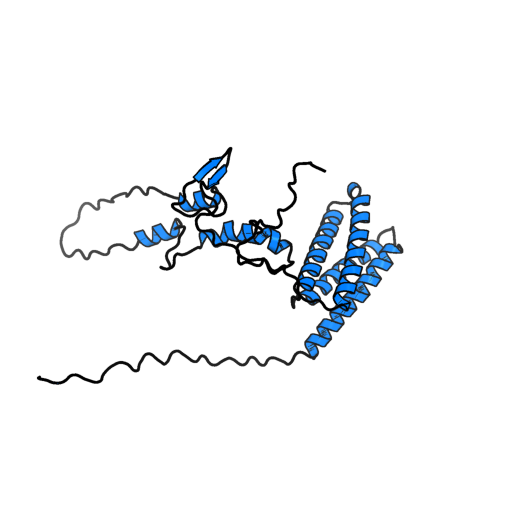 148 LEU A CA 1
ATOM 1210 C C . LEU A 1 148 ? -7.762 -4.983 -9.384 1.00 95.12 148 LEU A C 1
ATOM 1212 O O . LEU A 1 148 ? -6.586 -5.223 -9.146 1.00 95.12 148 LEU A O 1
ATOM 1216 N N . MET A 1 149 ? -8.556 -5.866 -9.994 1.00 95.62 149 MET A N 1
ATOM 1217 C CA . MET A 1 149 ? -8.082 -7.174 -10.458 1.00 95.62 149 MET A CA 1
ATOM 1218 C C . MET A 1 149 ? -6.969 -7.049 -11.503 1.00 95.62 149 MET A C 1
ATOM 1220 O O . MET A 1 149 ? -5.965 -7.757 -11.414 1.00 95.62 149 MET A O 1
ATOM 1224 N N . ALA A 1 150 ? -7.115 -6.140 -12.471 1.00 95.31 150 ALA A N 1
ATOM 1225 C CA . ALA A 1 150 ? -6.095 -5.907 -13.489 1.00 95.31 150 ALA A CA 1
ATOM 1226 C C . ALA A 1 150 ? -4.790 -5.379 -12.868 1.00 95.31 150 ALA A C 1
ATOM 1228 O O . ALA A 1 150 ? -3.716 -5.922 -13.123 1.00 95.31 150 ALA A O 1
ATOM 1229 N N . HIS A 1 151 ? -4.880 -4.374 -11.989 1.00 95.25 151 HIS A N 1
ATOM 1230 C CA . HIS A 1 151 ? -3.711 -3.820 -11.299 1.00 95.25 151 HIS A CA 1
ATOM 1231 C C . HIS A 1 151 ? -3.079 -4.809 -10.314 1.00 95.25 151 HIS A C 1
ATOM 1233 O O . HIS A 1 151 ? -1.862 -4.816 -10.162 1.00 95.25 151 HIS A O 1
ATOM 1239 N N . PHE A 1 152 ? -3.872 -5.666 -9.669 1.00 95.75 152 PHE A N 1
ATOM 1240 C CA . PHE A 1 152 ? -3.370 -6.725 -8.797 1.00 95.75 152 PHE A CA 1
ATOM 1241 C C . PHE A 1 152 ? -2.636 -7.812 -9.588 1.00 95.75 152 PHE A C 1
ATOM 1243 O O . PHE A 1 152 ? -1.556 -8.235 -9.190 1.00 95.75 152 PHE A O 1
ATOM 1250 N N . THR A 1 153 ? -3.164 -8.211 -10.746 1.00 95.75 153 THR A N 1
ATOM 1251 C CA . THR A 1 153 ? -2.479 -9.152 -11.649 1.00 95.75 153 THR A CA 1
ATOM 1252 C C . THR A 1 153 ? -1.144 -8.574 -12.118 1.00 95.75 153 THR A C 1
ATOM 1254 O O . THR A 1 153 ? -0.124 -9.260 -12.103 1.00 95.75 153 THR A O 1
ATOM 1257 N N . LEU A 1 154 ? -1.127 -7.282 -12.462 1.00 94.62 154 LEU A N 1
ATOM 1258 C CA . LEU A 1 154 ? 0.103 -6.577 -12.807 1.00 94.62 154 LEU A CA 1
ATOM 1259 C C . LEU A 1 154 ? 1.084 -6.523 -11.625 1.00 94.62 154 LEU A C 1
ATOM 1261 O O . LEU A 1 154 ? 2.271 -6.769 -11.808 1.00 94.62 154 LEU A O 1
ATOM 1265 N N . LEU A 1 155 ? 0.595 -6.261 -10.410 1.00 94.75 155 LEU A N 1
ATOM 1266 C CA . LEU A 1 155 ? 1.403 -6.272 -9.189 1.00 94.75 155 LEU A CA 1
ATOM 1267 C C . LEU A 1 155 ? 2.064 -7.637 -8.954 1.00 94.75 155 LEU A C 1
ATOM 1269 O O . LEU A 1 155 ? 3.244 -7.679 -8.617 1.00 94.75 155 LEU A O 1
ATOM 1273 N N . LEU A 1 156 ? 1.336 -8.737 -9.177 1.00 94.62 156 LEU A N 1
ATOM 1274 C CA . LEU A 1 156 ? 1.879 -10.096 -9.089 1.00 94.62 156 LEU A CA 1
ATOM 1275 C C . LEU A 1 156 ? 2.972 -10.346 -10.134 1.00 94.62 156 LEU A C 1
ATOM 1277 O O . LEU A 1 156 ? 4.016 -10.900 -9.800 1.00 94.62 156 LEU A O 1
ATOM 1281 N N . ALA A 1 157 ? 2.776 -9.897 -11.376 1.00 94.00 157 ALA A N 1
ATOM 1282 C CA . ALA A 1 157 ? 3.800 -10.011 -12.415 1.00 94.00 157 ALA A CA 1
ATOM 1283 C C . ALA A 1 157 ? 5.082 -9.239 -12.044 1.00 94.00 157 ALA A C 1
ATOM 1285 O O . ALA A 1 157 ? 6.186 -9.767 -12.177 1.00 94.00 157 ALA A O 1
ATOM 1286 N N . ILE A 1 158 ? 4.940 -8.020 -11.507 1.00 92.75 158 ILE A N 1
ATOM 1287 C CA . ILE A 1 158 ? 6.072 -7.218 -11.013 1.00 92.75 158 ILE A CA 1
ATOM 1288 C C . ILE A 1 158 ? 6.745 -7.904 -9.821 1.00 92.75 158 ILE A C 1
ATOM 1290 O O . ILE A 1 158 ? 7.970 -7.901 -9.730 1.00 92.75 158 ILE A O 1
ATOM 1294 N N . PHE A 1 159 ? 5.967 -8.499 -8.914 1.00 94.88 159 PHE A N 1
ATOM 1295 C CA . PHE A 1 159 ? 6.491 -9.235 -7.765 1.00 94.88 159 PHE A CA 1
ATOM 1296 C C . PHE A 1 159 ? 7.334 -10.439 -8.191 1.00 94.88 159 PHE A C 1
ATOM 1298 O O . PHE A 1 159 ? 8.442 -10.604 -7.690 1.00 94.88 159 PHE A O 1
ATOM 1305 N N . PHE A 1 160 ? 6.869 -11.239 -9.153 1.00 94.62 160 PHE A N 1
ATOM 1306 C CA . PHE A 1 160 ? 7.655 -12.368 -9.656 1.00 94.62 160 PHE A CA 1
ATOM 1307 C C . PHE A 1 160 ? 8.947 -11.922 -10.346 1.00 94.62 160 PHE A C 1
ATOM 1309 O O . PHE A 1 160 ? 9.994 -12.522 -10.116 1.00 94.62 160 PHE A O 1
ATOM 1316 N N . HIS A 1 161 ? 8.905 -10.838 -11.126 1.00 90.38 161 HIS A N 1
ATOM 1317 C CA . HIS A 1 161 ? 10.113 -10.256 -11.719 1.00 90.38 161 HIS A CA 1
ATOM 1318 C C . HIS A 1 161 ? 11.082 -9.730 -10.650 1.00 90.38 161 HIS A C 1
ATOM 1320 O O . HIS A 1 161 ? 12.296 -9.859 -10.779 1.00 90.38 161 HIS A O 1
ATOM 1326 N N . PHE A 1 162 ? 10.557 -9.137 -9.577 1.00 92.88 162 PHE A N 1
ATOM 1327 C CA . PHE A 1 162 ? 11.358 -8.682 -8.447 1.00 92.88 162 PHE A CA 1
ATOM 1328 C C . PHE A 1 162 ? 12.020 -9.843 -7.698 1.00 92.88 162 PHE A C 1
ATOM 1330 O O . PHE A 1 162 ? 13.201 -9.743 -7.386 1.00 92.88 162 PHE A O 1
ATOM 1337 N N . GLU A 1 163 ? 11.290 -10.927 -7.427 1.00 93.12 163 GLU A N 1
ATOM 1338 C CA . GLU A 1 163 ? 11.839 -12.100 -6.736 1.00 93.12 163 GLU A CA 1
ATOM 1339 C C . GLU A 1 163 ? 12.929 -12.781 -7.572 1.00 93.12 163 GLU A C 1
ATOM 1341 O O . GLU A 1 163 ? 13.958 -13.176 -7.026 1.00 93.12 163 GLU A O 1
ATOM 1346 N N . TYR A 1 164 ? 12.743 -12.849 -8.895 1.00 92.44 164 TYR A N 1
ATOM 1347 C CA . TYR A 1 164 ? 13.754 -13.361 -9.821 1.00 92.44 164 TYR A CA 1
ATOM 1348 C C . TYR A 1 164 ? 15.046 -12.525 -9.793 1.00 92.44 164 TYR A C 1
ATOM 1350 O O . TYR A 1 164 ? 16.139 -13.077 -9.681 1.00 92.44 164 TYR A O 1
ATOM 1358 N N . ASP A 1 165 ? 14.932 -11.193 -9.811 1.00 90.00 165 ASP A N 1
ATOM 1359 C CA . ASP A 1 165 ? 16.088 -10.282 -9.826 1.00 90.00 165 ASP A CA 1
ATOM 1360 C C . ASP A 1 165 ? 16.656 -9.955 -8.439 1.00 90.00 165 ASP A C 1
ATOM 1362 O O . ASP A 1 165 ? 17.633 -9.208 -8.334 1.00 90.00 165 ASP A O 1
ATOM 1366 N N . ARG A 1 166 ? 16.056 -10.471 -7.359 1.00 90.88 166 ARG A N 1
ATOM 1367 C CA . ARG A 1 166 ? 16.317 -10.026 -5.978 1.00 90.88 166 ARG A CA 1
ATOM 1368 C C . ARG A 1 166 ? 17.800 -10.023 -5.608 1.00 90.88 166 ARG A C 1
ATOM 1370 O O . ARG A 1 166 ? 18.236 -9.138 -4.881 1.00 90.88 166 ARG A O 1
ATOM 1377 N N . ALA A 1 167 ? 18.565 -10.997 -6.100 1.00 91.88 167 ALA A N 1
ATOM 1378 C CA . ALA A 1 167 ? 19.988 -11.141 -5.794 1.00 91.88 167 ALA A CA 1
ATOM 1379 C C . ALA A 1 167 ? 20.888 -10.087 -6.470 1.00 91.88 167 ALA A C 1
ATOM 1381 O O . ALA A 1 167 ? 21.999 -9.861 -6.001 1.00 91.88 167 ALA A O 1
ATOM 1382 N N . ASN A 1 168 ? 20.416 -9.445 -7.543 1.00 91.38 168 ASN A N 1
ATOM 1383 C CA . ASN A 1 168 ? 21.203 -8.524 -8.372 1.00 91.38 168 ASN A CA 1
ATOM 1384 C C . ASN A 1 168 ? 20.808 -7.050 -8.183 1.00 91.38 168 ASN A C 1
ATOM 1386 O O . ASN A 1 168 ? 21.407 -6.166 -8.789 1.00 91.38 168 ASN A O 1
ATOM 1390 N N . LEU A 1 169 ? 19.782 -6.778 -7.374 1.00 89.19 169 LEU A N 1
ATOM 1391 C CA . LEU A 1 169 ? 19.251 -5.436 -7.151 1.00 89.19 169 LEU A CA 1
ATOM 1392 C C . LEU A 1 169 ? 20.121 -4.639 -6.178 1.00 89.19 169 LEU A C 1
ATOM 1394 O O . LEU A 1 169 ? 20.518 -5.131 -5.120 1.00 89.19 169 LEU A O 1
ATOM 1398 N N . SER A 1 170 ? 20.353 -3.366 -6.500 1.00 92.06 170 SER A N 1
ATOM 1399 C CA . SER A 1 170 ? 20.959 -2.438 -5.547 1.00 92.06 170 SER A CA 1
ATOM 1400 C C . SER A 1 170 ? 20.027 -2.197 -4.351 1.00 92.06 170 SER A C 1
ATOM 1402 O O . SER A 1 170 ? 18.801 -2.298 -4.459 1.00 92.06 170 SER A O 1
ATOM 1404 N N . TYR A 1 171 ? 20.589 -1.818 -3.196 1.00 93.69 171 TYR A N 1
ATOM 1405 C CA . TYR A 1 171 ? 19.786 -1.505 -2.005 1.00 93.69 171 TYR A CA 1
ATOM 1406 C C . TYR A 1 171 ? 18.739 -0.418 -2.281 1.00 93.69 171 TYR A C 1
ATOM 1408 O O . TYR A 1 171 ? 17.606 -0.519 -1.817 1.00 93.69 171 TYR A O 1
ATOM 1416 N N . LEU A 1 172 ? 19.095 0.607 -3.062 1.00 90.88 172 LEU A N 1
ATOM 1417 C CA . LEU A 1 172 ? 18.190 1.705 -3.402 1.00 90.88 172 LEU A CA 1
ATOM 1418 C C . LEU A 1 172 ? 16.992 1.195 -4.212 1.00 90.88 172 LEU A C 1
ATOM 1420 O O . LEU A 1 172 ? 15.846 1.449 -3.840 1.00 90.88 172 LEU A O 1
ATOM 1424 N N . GLU A 1 173 ? 17.237 0.442 -5.284 1.00 89.12 173 GLU A N 1
ATOM 1425 C CA . GLU A 1 173 ? 16.166 -0.117 -6.117 1.00 89.12 173 GLU A CA 1
ATOM 1426 C C . GLU A 1 173 ? 15.293 -1.098 -5.337 1.00 89.12 173 GLU A C 1
ATOM 1428 O O . GLU A 1 173 ? 14.073 -1.108 -5.507 1.00 89.12 173 GLU A O 1
ATOM 1433 N N . PHE A 1 174 ? 15.900 -1.889 -4.449 1.00 92.81 174 PHE A N 1
ATOM 1434 C CA . PHE A 1 174 ? 15.178 -2.778 -3.549 1.00 92.81 174 PHE A CA 1
ATOM 1435 C C . PHE A 1 174 ? 14.191 -2.000 -2.667 1.00 92.81 174 PHE A C 1
ATOM 1437 O O . PHE A 1 174 ? 13.002 -2.326 -2.652 1.00 92.81 174 PHE A O 1
ATOM 1444 N N . TYR A 1 175 ? 14.640 -0.939 -1.986 1.00 93.25 175 TYR A N 1
ATOM 1445 C CA . TYR A 1 175 ? 13.766 -0.128 -1.130 1.00 93.25 175 TYR A CA 1
ATOM 1446 C C . TYR A 1 175 ? 12.689 0.620 -1.923 1.00 93.25 175 TYR A C 1
ATOM 1448 O O . TYR A 1 175 ? 11.551 0.704 -1.458 1.00 93.25 175 TYR A O 1
ATOM 1456 N N . LEU A 1 176 ? 13.000 1.120 -3.123 1.00 91.50 176 LEU A N 1
ATOM 1457 C CA . LEU A 1 176 ? 12.004 1.758 -3.990 1.00 91.50 176 LEU A CA 1
ATOM 1458 C C . LEU A 1 176 ? 10.924 0.770 -4.448 1.00 91.50 176 LEU A C 1
ATOM 1460 O O . LEU A 1 176 ? 9.734 1.085 -4.368 1.00 91.50 176 LEU A O 1
ATOM 1464 N N . LYS A 1 177 ? 11.311 -0.438 -4.878 1.00 91.88 177 LYS A N 1
ATOM 1465 C CA . LYS A 1 177 ? 10.358 -1.496 -5.253 1.00 91.88 177 LYS A CA 1
ATOM 1466 C C . LYS A 1 177 ? 9.521 -1.939 -4.049 1.00 91.88 177 LYS A C 1
ATOM 1468 O O . LYS A 1 177 ? 8.305 -2.071 -4.174 1.00 91.88 177 LYS A O 1
ATOM 1473 N N . LEU A 1 178 ? 10.131 -2.081 -2.870 1.00 93.00 178 LEU A N 1
ATOM 1474 C CA . LEU A 1 178 ? 9.418 -2.385 -1.625 1.00 93.00 178 LEU A CA 1
ATOM 1475 C C . LEU A 1 178 ? 8.392 -1.297 -1.271 1.00 93.00 178 LEU A C 1
ATOM 1477 O O . LEU A 1 178 ? 7.232 -1.609 -0.995 1.00 93.00 178 LEU A O 1
ATOM 1481 N N . ALA A 1 179 ? 8.785 -0.023 -1.334 1.00 92.50 179 ALA A N 1
ATOM 1482 C CA . ALA A 1 179 ? 7.882 1.101 -1.104 1.00 92.50 179 ALA A CA 1
ATOM 1483 C C . ALA A 1 179 ? 6.719 1.107 -2.109 1.00 92.50 179 ALA A C 1
ATOM 1485 O O . ALA A 1 179 ? 5.572 1.329 -1.720 1.00 92.50 179 ALA A O 1
ATOM 1486 N N . PHE A 1 180 ? 6.983 0.794 -3.381 1.00 92.69 180 PHE A N 1
ATOM 1487 C CA . PHE A 1 180 ? 5.947 0.648 -4.404 1.00 92.69 180 PHE A CA 1
ATOM 1488 C C . PHE A 1 180 ? 4.930 -0.456 -4.067 1.00 92.69 180 PHE A C 1
ATOM 1490 O O . PHE A 1 180 ? 3.721 -0.215 -4.175 1.00 92.69 180 PHE A O 1
ATOM 1497 N N . PHE A 1 181 ? 5.382 -1.637 -3.625 1.00 93.44 181 PHE A N 1
ATOM 1498 C CA . PHE A 1 181 ? 4.478 -2.717 -3.210 1.00 93.44 181 PHE A CA 1
ATOM 1499 C C . PHE A 1 181 ? 3.591 -2.280 -2.037 1.00 93.44 181 PHE A C 1
ATOM 1501 O O . PHE A 1 181 ? 2.370 -2.433 -2.104 1.00 93.44 181 PHE A O 1
ATOM 1508 N N . LEU A 1 182 ? 4.177 -1.662 -1.006 1.00 92.81 182 LEU A N 1
ATOM 1509 C CA . LEU A 1 182 ? 3.438 -1.183 0.166 1.00 92.81 182 LEU A CA 1
ATOM 1510 C C . LEU A 1 182 ? 2.404 -0.106 -0.197 1.00 92.81 182 LEU A C 1
ATOM 1512 O O . LEU A 1 182 ? 1.243 -0.205 0.201 1.00 92.81 182 LEU A O 1
ATOM 1516 N N . LEU A 1 183 ? 2.793 0.892 -0.997 1.00 92.75 183 LEU A N 1
ATOM 1517 C CA . LEU A 1 183 ? 1.890 1.958 -1.445 1.00 92.75 183 LEU A CA 1
ATOM 1518 C C . LEU A 1 183 ? 0.738 1.413 -2.298 1.00 92.75 183 LEU A C 1
ATOM 1520 O O . LEU A 1 183 ? -0.403 1.854 -2.151 1.00 92.75 183 LEU A O 1
ATOM 1524 N N . THR A 1 184 ? 1.010 0.434 -3.162 1.00 94.25 184 THR A N 1
ATOM 1525 C CA . THR A 1 184 ? -0.019 -0.173 -4.017 1.00 94.25 184 THR A CA 1
ATOM 1526 C C . THR A 1 184 ? -1.025 -0.977 -3.195 1.00 94.25 184 THR A C 1
ATOM 1528 O O . THR A 1 184 ? -2.232 -0.787 -3.356 1.00 94.25 184 THR A O 1
ATOM 1531 N N . MET A 1 185 ? -0.557 -1.799 -2.250 1.00 92.69 185 MET A N 1
ATOM 1532 C CA . MET A 1 185 ? -1.445 -2.542 -1.347 1.00 92.69 185 MET A CA 1
ATOM 1533 C C . MET A 1 185 ? -2.287 -1.601 -0.473 1.00 92.69 185 MET A C 1
ATOM 1535 O O . MET A 1 185 ? -3.484 -1.832 -0.280 1.00 92.69 185 MET A O 1
ATOM 1539 N N . GLN A 1 186 ? -1.700 -0.492 -0.011 1.00 92.88 186 GLN A N 1
ATOM 1540 C CA . GLN A 1 186 ? -2.417 0.531 0.748 1.00 92.88 186 GLN A CA 1
ATOM 1541 C C . GLN A 1 186 ? -3.508 1.223 -0.086 1.00 92.88 186 GLN A C 1
ATOM 1543 O O . GLN A 1 186 ? -4.595 1.506 0.430 1.00 92.88 186 GLN A O 1
ATOM 1548 N N . SER A 1 187 ? -3.240 1.471 -1.371 1.00 93.94 187 SER A N 1
ATOM 1549 C CA . SER A 1 187 ? -4.217 2.036 -2.307 1.00 93.94 187 SER A CA 1
ATOM 1550 C C . SER A 1 187 ? -5.396 1.084 -2.535 1.00 93.94 187 SER A C 1
ATOM 1552 O O . SER A 1 187 ? -6.555 1.492 -2.434 1.00 93.94 187 SER A O 1
ATOM 1554 N N . PHE A 1 188 ? -5.127 -0.212 -2.736 1.00 94.31 188 PHE A N 1
ATOM 1555 C CA . PHE A 1 188 ? -6.177 -1.227 -2.879 1.00 94.31 188 PHE A CA 1
ATOM 1556 C C . PHE A 1 188 ? -7.061 -1.316 -1.634 1.00 94.31 188 PHE A C 1
ATOM 1558 O O . PHE A 1 188 ? -8.287 -1.290 -1.756 1.00 94.31 188 PHE A O 1
ATOM 1565 N N . GLY A 1 189 ? -6.458 -1.328 -0.440 1.00 93.06 189 GLY A N 1
ATOM 1566 C CA . GLY A 1 189 ? -7.201 -1.277 0.821 1.00 93.06 189 GLY A CA 1
ATOM 1567 C C . GLY A 1 189 ? -8.109 -0.045 0.915 1.00 93.06 189 GLY A C 1
ATOM 1568 O O . GLY A 1 189 ? -9.265 -0.153 1.319 1.00 93.06 189 GLY A O 1
ATOM 1569 N N . ALA A 1 190 ? -7.637 1.121 0.460 1.00 93.69 190 ALA A N 1
ATOM 1570 C CA . ALA A 1 190 ? -8.440 2.343 0.445 1.00 93.69 190 ALA A CA 1
ATOM 1571 C C . ALA A 1 190 ? -9.645 2.263 -0.513 1.00 93.69 190 ALA A C 1
ATOM 1573 O 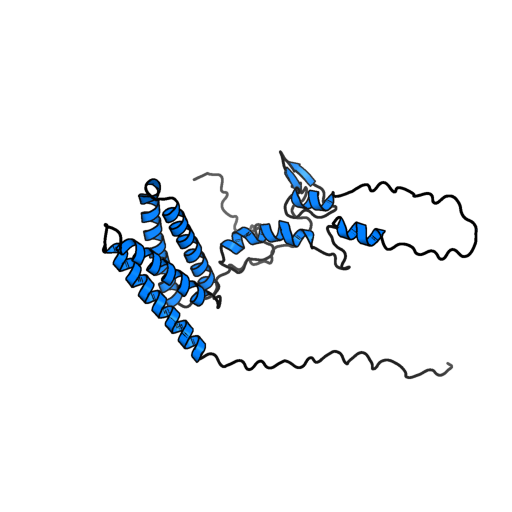O . ALA A 1 190 ? -10.711 2.794 -0.181 1.00 93.69 190 ALA A O 1
ATOM 1574 N N . PHE A 1 191 ? -9.504 1.606 -1.672 1.00 94.31 191 PHE A N 1
ATOM 1575 C CA . PHE A 1 191 ? -10.633 1.360 -2.575 1.00 94.31 191 PHE A CA 1
ATOM 1576 C C . PHE A 1 191 ? -11.637 0.384 -1.993 1.00 94.31 191 PHE A C 1
ATOM 1578 O O . PHE A 1 191 ? -12.833 0.679 -2.031 1.00 94.31 191 PHE A O 1
ATOM 1585 N N . PHE A 1 192 ? -11.170 -0.738 -1.440 1.00 92.94 192 PHE A N 1
ATOM 1586 C CA . PHE A 1 192 ? -12.049 -1.706 -0.793 1.00 92.94 192 PHE A CA 1
ATOM 1587 C C . PHE A 1 192 ? -12.834 -1.059 0.353 1.00 92.94 192 PHE A C 1
ATOM 1589 O O . PHE A 1 192 ? -14.040 -1.255 0.433 1.00 92.94 192 PHE A O 1
ATOM 1596 N N . ASP A 1 193 ? -12.217 -0.161 1.122 1.00 92.81 193 ASP A N 1
ATOM 1597 C CA . ASP A 1 193 ? -12.883 0.620 2.177 1.00 92.81 193 ASP A CA 1
ATOM 1598 C C . ASP A 1 193 ? -13.783 1.765 1.673 1.00 92.81 193 ASP A C 1
ATOM 1600 O O . ASP A 1 193 ? -14.336 2.520 2.478 1.00 92.81 193 ASP A O 1
ATOM 1604 N N . LYS A 1 194 ? -13.899 1.981 0.355 1.00 91.44 194 LYS A N 1
ATOM 1605 C CA . LYS A 1 194 ? -14.594 3.137 -0.249 1.00 91.44 194 LYS A CA 1
ATOM 1606 C C . LYS A 1 194 ? -14.151 4.487 0.339 1.00 91.44 194 LYS A C 1
ATOM 1608 O O . LYS A 1 194 ? -14.938 5.438 0.436 1.00 91.44 194 LYS A O 1
ATOM 1613 N N . ARG A 1 195 ? -12.881 4.610 0.743 1.00 91.31 195 ARG A N 1
ATOM 1614 C CA . ARG A 1 195 ? -12.369 5.853 1.332 1.00 91.31 195 ARG A CA 1
ATOM 1615 C C . ARG A 1 195 ? -12.345 6.948 0.273 1.00 91.31 195 ARG A C 1
ATOM 1617 O O . ARG A 1 195 ? -11.872 6.761 -0.842 1.00 91.31 195 ARG A O 1
ATOM 1624 N N . LYS A 1 196 ? -12.764 8.158 0.655 1.00 89.31 196 LYS A N 1
ATOM 1625 C CA . LYS A 1 196 ? -12.713 9.346 -0.222 1.00 89.31 196 LYS A CA 1
ATOM 1626 C C . LYS A 1 196 ? -11.294 9.688 -0.686 1.00 89.31 196 LYS A C 1
ATOM 1628 O O . LYS A 1 196 ? -11.146 10.364 -1.696 1.00 89.31 196 LYS A O 1
ATOM 1633 N N . ILE A 1 197 ? -10.298 9.227 0.070 1.00 90.69 197 ILE A N 1
ATOM 1634 C CA . ILE A 1 197 ? -8.868 9.412 -0.168 1.00 90.69 197 ILE A CA 1
ATOM 1635 C C . ILE A 1 197 ? -8.349 8.459 -1.266 1.00 90.69 197 ILE A C 1
ATOM 1637 O O . ILE A 1 197 ? -7.331 8.761 -1.873 1.00 90.69 197 ILE A O 1
ATOM 1641 N N . ALA A 1 198 ? -9.054 7.364 -1.590 1.00 92.50 198 ALA A N 1
ATOM 1642 C CA . ALA A 1 198 ? -8.559 6.344 -2.523 1.00 92.50 198 ALA A CA 1
ATOM 1643 C C . ALA A 1 198 ? -8.168 6.894 -3.914 1.00 92.50 198 ALA A C 1
ATOM 1645 O O . ALA A 1 198 ? -7.035 6.664 -4.331 1.00 92.50 198 ALA A O 1
ATOM 1646 N N . PRO A 1 199 ? -8.992 7.725 -4.592 1.00 93.06 199 PRO A N 1
ATOM 1647 C CA . PRO A 1 199 ? -8.602 8.316 -5.877 1.00 93.06 199 PRO A CA 1
ATOM 1648 C C . PRO A 1 199 ? -7.376 9.234 -5.779 1.00 93.06 199 PRO A C 1
ATOM 1650 O O . PRO A 1 199 ? -6.599 9.340 -6.721 1.00 93.06 199 PRO A O 1
ATOM 1653 N N . TYR A 1 200 ? -7.190 9.897 -4.635 1.00 93.06 200 TYR A N 1
ATOM 1654 C CA . TYR A 1 200 ? -6.050 10.782 -4.405 1.00 93.06 200 TYR A CA 1
ATOM 1655 C C . TYR A 1 200 ? -4.760 10.019 -4.099 1.00 93.06 200 TYR A C 1
ATOM 1657 O O . TYR A 1 200 ? -3.697 10.589 -4.296 1.00 93.06 200 TYR A O 1
ATOM 1665 N N . LEU A 1 201 ? -4.830 8.765 -3.635 1.00 92.88 201 LEU A N 1
ATOM 1666 C CA . LEU A 1 201 ? -3.656 7.902 -3.444 1.00 92.88 201 LEU A CA 1
ATOM 1667 C C . LEU A 1 201 ? -3.198 7.244 -4.750 1.00 92.88 201 LEU A C 1
ATOM 1669 O O . LEU A 1 201 ? -2.006 7.008 -4.927 1.00 92.88 201 LEU A O 1
ATOM 1673 N N . GLU A 1 202 ? -4.110 7.010 -5.696 1.00 93.94 202 GLU A N 1
ATOM 1674 C CA . GLU A 1 202 ? -3.758 6.472 -7.017 1.00 93.94 202 GLU A CA 1
ATOM 1675 C C . GLU A 1 202 ? -2.910 7.419 -7.859 1.00 93.94 202 GLU A C 1
ATOM 1677 O O . GLU A 1 202 ? -2.012 6.966 -8.566 1.00 93.94 202 GLU A O 1
ATOM 1682 N N . ILE A 1 203 ? -3.166 8.726 -7.778 1.00 94.31 203 ILE A N 1
ATOM 1683 C CA . ILE A 1 203 ? -2.433 9.739 -8.548 1.00 94.31 203 ILE A CA 1
ATOM 1684 C C . ILE A 1 203 ? -0.925 9.718 -8.225 1.00 94.31 203 ILE A C 1
ATOM 1686 O O . ILE A 1 203 ? -0.138 9.501 -9.148 1.00 94.31 203 ILE A O 1
ATOM 1690 N N . PRO A 1 204 ? -0.480 9.882 -6.961 1.00 94.25 204 PRO A N 1
ATOM 1691 C CA . PRO A 1 204 ? 0.938 9.822 -6.621 1.00 94.25 204 PRO A CA 1
ATOM 1692 C C . PRO A 1 204 ? 1.530 8.427 -6.846 1.00 94.25 204 PRO A C 1
ATOM 1694 O O . PRO A 1 204 ? 2.690 8.334 -7.235 1.00 94.25 204 PRO A O 1
ATOM 1697 N N . ARG A 1 205 ? 0.750 7.345 -6.680 1.00 93.94 205 ARG A N 1
ATOM 1698 C CA . ARG A 1 205 ? 1.197 5.984 -7.020 1.00 93.94 205 ARG A CA 1
ATOM 1699 C C . ARG A 1 205 ? 1.552 5.876 -8.505 1.00 93.94 205 ARG A C 1
ATOM 1701 O O . ARG A 1 205 ? 2.655 5.450 -8.837 1.00 93.94 205 ARG A O 1
ATOM 1708 N N . CYS A 1 206 ? 0.646 6.286 -9.395 1.00 95.69 206 CYS A N 1
ATOM 1709 C CA . CYS A 1 206 ? 0.881 6.261 -10.840 1.00 95.69 206 CYS A CA 1
ATOM 1710 C C . CYS A 1 206 ? 2.040 7.183 -11.233 1.00 95.69 206 CYS A C 1
ATOM 1712 O O . CYS A 1 206 ? 2.907 6.769 -11.997 1.00 95.69 206 CYS A O 1
ATOM 1714 N N . ALA A 1 207 ? 2.097 8.395 -10.671 1.00 94.75 207 ALA A N 1
ATOM 1715 C CA . ALA A 1 207 ? 3.182 9.342 -10.923 1.00 94.75 207 ALA A CA 1
ATOM 1716 C C . ALA A 1 207 ? 4.550 8.789 -10.491 1.00 94.75 207 ALA A C 1
ATOM 1718 O O . ALA A 1 207 ? 5.519 8.921 -11.234 1.00 94.75 207 ALA A O 1
ATOM 1719 N N . GLY A 1 208 ? 4.622 8.120 -9.336 1.00 93.62 208 GLY A N 1
ATOM 1720 C CA . GLY A 1 208 ? 5.843 7.475 -8.853 1.00 93.62 208 GLY A CA 1
ATOM 1721 C C . GLY A 1 208 ? 6.334 6.368 -9.786 1.00 93.62 208 GLY A C 1
ATOM 1722 O O . GLY A 1 208 ? 7.519 6.322 -10.103 1.00 93.62 208 GLY A O 1
ATOM 1723 N N . VAL A 1 209 ? 5.428 5.521 -10.292 1.00 93.19 209 VAL A N 1
ATOM 1724 C CA . VAL A 1 209 ? 5.777 4.478 -11.276 1.00 93.19 209 VAL A CA 1
ATOM 1725 C C . VAL A 1 209 ? 6.274 5.098 -12.578 1.00 93.19 209 VAL A C 1
ATOM 1727 O O . VAL A 1 209 ? 7.310 4.688 -13.092 1.00 93.19 209 VAL A O 1
ATOM 1730 N N . ILE A 1 210 ? 5.568 6.102 -13.100 1.00 94.31 210 ILE A N 1
ATOM 1731 C CA . ILE A 1 210 ? 5.962 6.791 -14.334 1.00 94.31 210 ILE A CA 1
ATOM 1732 C C . ILE A 1 210 ? 7.347 7.425 -14.165 1.00 94.31 210 ILE A C 1
ATOM 1734 O O . ILE A 1 210 ? 8.217 7.193 -14.996 1.00 94.31 210 ILE A O 1
ATOM 1738 N N . GLY A 1 211 ? 7.583 8.149 -13.067 1.00 93.38 211 GLY A N 1
ATOM 1739 C CA . GLY A 1 211 ? 8.884 8.750 -12.770 1.00 93.38 211 GLY A CA 1
ATOM 1740 C C . GLY A 1 211 ? 10.005 7.714 -12.665 1.00 93.38 211 GLY A C 1
ATOM 1741 O O . GLY A 1 211 ? 11.054 7.889 -13.279 1.00 93.38 211 GLY A O 1
ATOM 1742 N N . PHE A 1 212 ? 9.763 6.603 -11.962 1.00 91.38 212 PHE A N 1
ATOM 1743 C CA . PHE A 1 212 ? 10.729 5.509 -11.828 1.00 91.38 212 PHE A CA 1
ATOM 1744 C C . PHE A 1 212 ? 11.110 4.897 -13.185 1.00 91.38 212 PHE A C 1
ATOM 1746 O O . PHE A 1 212 ? 12.291 4.741 -13.484 1.00 91.38 212 PHE A O 1
ATOM 1753 N N . TYR A 1 213 ? 10.129 4.600 -14.041 1.00 90.50 213 TYR A N 1
ATOM 1754 C CA . TYR A 1 213 ? 10.402 4.006 -15.352 1.00 90.50 213 TYR A CA 1
ATOM 1755 C C . TYR A 1 213 ? 10.951 5.003 -16.382 1.00 90.50 213 TYR A C 1
ATOM 1757 O O . TYR A 1 213 ? 11.672 4.578 -17.281 1.00 90.50 213 TYR A O 1
ATOM 1765 N N . ILE A 1 214 ? 10.664 6.305 -16.261 1.00 90.50 214 ILE A N 1
ATOM 1766 C CA . ILE A 1 214 ? 11.304 7.338 -17.095 1.00 90.50 214 ILE A CA 1
ATOM 1767 C C . ILE A 1 214 ? 12.808 7.378 -16.825 1.00 90.50 214 ILE A C 1
ATOM 1769 O O . ILE A 1 214 ? 13.579 7.384 -17.779 1.00 90.50 214 ILE A O 1
ATOM 1773 N N . ILE A 1 215 ? 13.220 7.346 -15.551 1.00 88.88 215 ILE A N 1
ATOM 1774 C CA . ILE A 1 215 ? 14.643 7.300 -15.182 1.00 88.88 215 ILE A CA 1
ATOM 1775 C C . ILE A 1 215 ? 15.296 6.050 -15.784 1.00 88.88 215 ILE A C 1
ATOM 1777 O O . ILE A 1 215 ? 16.304 6.166 -16.468 1.00 88.88 215 ILE A O 1
ATOM 1781 N N . LEU A 1 216 ? 14.663 4.879 -15.644 1.00 86.00 216 LEU A N 1
ATOM 1782 C CA . LEU A 1 216 ? 15.197 3.630 -16.201 1.00 86.00 216 LEU A CA 1
ATOM 1783 C C . LEU A 1 216 ? 15.332 3.635 -17.730 1.00 86.00 216 LEU A C 1
ATOM 1785 O O . LEU A 1 216 ? 16.205 2.955 -18.261 1.00 86.00 216 LEU A O 1
ATOM 1789 N N . ILE A 1 217 ? 14.470 4.349 -18.463 1.00 86.88 217 ILE A N 1
ATOM 1790 C CA . ILE A 1 217 ? 14.578 4.461 -19.929 1.00 86.88 217 ILE A CA 1
ATOM 1791 C C . ILE A 1 217 ? 15.822 5.253 -20.351 1.00 86.88 217 ILE A C 1
ATOM 1793 O O . ILE A 1 217 ? 16.311 5.037 -21.459 1.00 86.88 217 ILE A O 1
ATOM 1797 N N . MET A 1 218 ? 16.323 6.147 -19.495 1.00 83.81 218 MET A N 1
ATOM 1798 C CA . MET A 1 218 ? 17.530 6.933 -19.764 1.00 83.81 218 MET A CA 1
ATOM 1799 C C . MET A 1 218 ? 18.826 6.136 -19.560 1.00 83.81 218 MET A C 1
ATOM 1801 O O . MET A 1 218 ? 19.875 6.588 -20.014 1.00 83.81 218 MET A O 1
ATOM 1805 N N . ASP A 1 219 ? 18.760 4.967 -18.917 1.00 82.69 219 ASP A N 1
ATOM 1806 C CA . ASP A 1 219 ? 19.903 4.064 -18.769 1.00 82.69 219 ASP A CA 1
ATOM 1807 C C . ASP A 1 219 ? 20.240 3.350 -20.090 1.00 82.69 219 ASP A C 1
ATOM 1809 O O . ASP A 1 219 ? 19.426 3.273 -21.014 1.00 82.69 219 ASP A O 1
ATOM 1813 N N . GLU A 1 220 ? 21.427 2.740 -20.158 1.00 74.56 220 GLU A N 1
ATOM 1814 C CA . GLU A 1 220 ? 21.961 2.056 -21.352 1.00 74.56 220 GLU A CA 1
ATOM 1815 C C . GLU A 1 220 ? 21.029 0.967 -21.918 1.00 74.56 220 GLU A C 1
ATOM 1817 O O . GLU A 1 220 ? 21.021 0.703 -23.120 1.00 74.56 220 GLU A O 1
ATOM 1822 N N . ASN A 1 221 ? 20.183 0.371 -21.071 1.00 72.12 221 ASN A N 1
ATOM 1823 C CA . ASN A 1 221 ? 19.201 -0.646 -21.461 1.00 72.12 221 ASN A CA 1
ATOM 1824 C C . ASN A 1 221 ? 18.030 -0.082 -22.299 1.00 72.12 221 ASN A C 1
ATOM 1826 O O . ASN A 1 221 ? 17.266 -0.858 -22.882 1.00 72.12 221 ASN A O 1
ATOM 1830 N N . GLY A 1 222 ? 17.857 1.243 -22.345 1.00 78.69 222 GLY A N 1
ATOM 1831 C CA . GLY A 1 222 ? 16.904 1.939 -23.208 1.00 78.69 222 GLY A CA 1
ATOM 1832 C C . GLY A 1 222 ? 15.423 1.604 -22.975 1.00 78.69 222 GLY A C 1
ATOM 1833 O O . GLY A 1 222 ? 14.980 1.191 -21.893 1.00 78.69 222 GLY A O 1
ATOM 1834 N N . ALA A 1 223 ? 14.622 1.800 -24.027 1.00 82.62 223 ALA A N 1
ATOM 1835 C CA . ALA A 1 223 ? 13.164 1.677 -24.013 1.00 82.62 223 ALA A CA 1
ATOM 1836 C C . ALA A 1 223 ? 12.680 0.241 -24.299 1.00 82.62 223 ALA A C 1
ATOM 1838 O O . ALA A 1 223 ? 12.022 -0.031 -25.302 1.00 82.62 223 ALA A O 1
ATOM 1839 N N . GLY A 1 224 ? 12.998 -0.699 -23.405 1.00 86.06 224 GLY A N 1
ATOM 1840 C CA . GLY A 1 224 ? 12.488 -2.070 -23.500 1.00 86.06 224 GLY A CA 1
ATOM 1841 C C . GLY A 1 224 ? 10.944 -2.141 -23.490 1.00 86.06 224 GLY A C 1
ATOM 1842 O O . GLY A 1 224 ? 10.293 -1.331 -22.820 1.00 86.06 224 GLY A O 1
ATOM 1843 N N . PRO A 1 225 ? 10.324 -3.134 -24.161 1.00 88.94 225 PRO A N 1
ATOM 1844 C CA . PRO A 1 225 ? 8.867 -3.210 -24.324 1.00 88.94 225 PRO A CA 1
ATOM 1845 C C . PRO A 1 225 ? 8.109 -3.306 -22.991 1.00 88.94 225 PRO A C 1
ATOM 1847 O O . PRO A 1 225 ? 7.056 -2.692 -22.836 1.00 88.94 225 PRO A O 1
ATOM 1850 N N . HIS A 1 226 ? 8.668 -4.002 -21.993 1.00 89.31 226 HIS A N 1
ATOM 1851 C CA . HIS A 1 226 ? 8.080 -4.088 -20.652 1.00 89.31 226 HIS A CA 1
ATOM 1852 C C . HIS A 1 226 ? 8.023 -2.718 -19.947 1.00 89.31 226 HIS A C 1
ATOM 1854 O O . HIS A 1 226 ? 7.054 -2.426 -19.251 1.00 89.31 226 HIS A O 1
ATOM 1860 N N . ARG A 1 227 ? 9.020 -1.846 -20.165 1.00 89.81 227 ARG A N 1
ATOM 1861 C CA . ARG A 1 227 ? 9.085 -0.496 -19.574 1.00 89.81 227 ARG A CA 1
ATOM 1862 C C . ARG A 1 227 ? 8.041 0.420 -20.201 1.00 89.81 227 ARG A C 1
ATOM 1864 O O . ARG A 1 227 ? 7.301 1.094 -19.487 1.00 89.81 227 ARG A O 1
ATOM 1871 N N . ILE A 1 228 ? 7.929 0.381 -21.530 1.00 92.12 228 ILE A N 1
ATOM 1872 C CA . ILE A 1 228 ? 6.914 1.136 -22.280 1.00 92.12 228 ILE A CA 1
ATOM 1873 C C . ILE A 1 228 ? 5.509 0.691 -21.861 1.00 92.12 228 ILE A C 1
ATOM 1875 O O . ILE A 1 228 ? 4.644 1.527 -21.592 1.00 92.12 228 ILE A O 1
ATOM 1879 N N . PHE A 1 229 ? 5.281 -0.619 -21.742 1.00 93.62 229 PHE A N 1
ATOM 1880 C CA . PHE A 1 229 ? 4.011 -1.163 -21.265 1.00 93.62 229 PHE A CA 1
ATOM 1881 C C . PHE A 1 229 ? 3.656 -0.648 -19.860 1.00 93.62 229 PHE A C 1
ATOM 1883 O O . PHE A 1 229 ? 2.543 -0.176 -19.629 1.00 93.62 229 PHE A O 1
ATOM 1890 N N . MET A 1 230 ? 4.614 -0.656 -18.931 1.00 93.19 230 MET A N 1
ATOM 1891 C CA . MET A 1 230 ? 4.398 -0.179 -17.563 1.00 93.19 230 MET A CA 1
ATOM 1892 C C . MET A 1 230 ? 4.049 1.308 -17.496 1.00 93.19 230 MET A C 1
ATOM 1894 O O . MET A 1 230 ? 3.104 1.679 -16.791 1.00 93.19 230 MET A O 1
ATOM 1898 N N . ILE A 1 231 ? 4.770 2.143 -18.250 1.00 93.69 231 ILE A N 1
ATOM 1899 C CA . ILE A 1 231 ? 4.508 3.585 -18.332 1.00 93.69 231 ILE A CA 1
ATOM 1900 C C . ILE A 1 231 ? 3.132 3.837 -18.938 1.00 93.69 231 ILE A C 1
ATOM 1902 O O . ILE A 1 231 ? 2.337 4.563 -18.347 1.00 93.69 231 ILE A O 1
ATOM 1906 N N . THR A 1 232 ? 2.828 3.247 -20.095 1.00 94.56 232 THR A N 1
ATOM 1907 C CA . THR A 1 232 ? 1.551 3.473 -20.793 1.00 94.56 232 THR A CA 1
ATOM 1908 C C . THR A 1 232 ? 0.354 3.064 -19.937 1.00 94.56 232 THR A C 1
ATOM 1910 O O . THR A 1 232 ? -0.573 3.859 -19.770 1.00 94.56 232 THR A O 1
ATOM 1913 N N . PHE A 1 233 ? 0.403 1.885 -19.310 1.00 95.81 233 PHE A N 1
ATOM 1914 C CA . PHE A 1 233 ? -0.669 1.395 -18.443 1.00 95.81 233 PHE A CA 1
ATOM 1915 C C . PHE A 1 233 ? -0.905 2.307 -17.228 1.00 95.81 233 PHE A C 1
ATOM 1917 O O . PHE A 1 233 ? -2.042 2.695 -16.944 1.00 95.81 233 PHE A O 1
ATOM 1924 N N . HIS A 1 234 ? 0.164 2.724 -16.539 1.00 95.56 234 HIS A N 1
ATOM 1925 C CA . HIS A 1 234 ? 0.050 3.623 -15.383 1.00 95.56 234 HIS A CA 1
ATOM 1926 C C . HIS A 1 234 ? -0.296 5.063 -15.775 1.00 95.56 234 HIS A C 1
ATOM 1928 O O . HIS A 1 234 ? -0.943 5.762 -14.998 1.00 95.56 234 HIS A O 1
ATOM 1934 N N . SER A 1 235 ? 0.066 5.500 -16.981 1.00 95.62 235 SER A N 1
ATOM 1935 C CA . SER A 1 235 ? -0.284 6.827 -17.501 1.00 95.62 235 SER A CA 1
ATOM 1936 C C . SER A 1 235 ? -1.775 6.917 -17.805 1.00 95.62 235 SER A C 1
ATOM 1938 O O . SER A 1 235 ? -2.431 7.862 -17.373 1.00 95.62 235 SER A O 1
ATOM 1940 N N . LEU A 1 236 ? -2.341 5.903 -18.469 1.00 96.06 236 LEU A N 1
ATOM 1941 C CA . LEU A 1 236 ? -3.785 5.802 -18.709 1.00 96.06 236 LEU A CA 1
ATOM 1942 C C . LEU A 1 236 ? -4.570 5.799 -17.391 1.00 96.06 236 LEU A C 1
ATOM 1944 O O . LEU A 1 236 ? -5.547 6.536 -17.248 1.00 96.06 236 LEU A O 1
ATOM 1948 N N . SER A 1 237 ? -4.105 5.024 -16.406 1.00 95.81 237 SER A N 1
ATOM 1949 C CA . SER A 1 237 ? -4.711 4.983 -15.074 1.00 95.81 237 SER A CA 1
ATOM 1950 C C . SER A 1 237 ? -4.618 6.330 -14.341 1.00 95.81 237 SER A C 1
ATOM 1952 O O . SER A 1 237 ? -5.621 6.850 -13.844 1.00 95.81 237 SER A O 1
ATOM 1954 N N . GLY A 1 238 ? -3.436 6.953 -14.333 1.00 95.25 238 GLY A N 1
ATOM 1955 C CA . GLY A 1 238 ? -3.212 8.251 -13.698 1.00 95.25 238 GLY A CA 1
ATOM 1956 C C . GLY A 1 238 ? -4.059 9.365 -14.317 1.00 95.25 238 GLY A C 1
ATOM 1957 O O . GLY A 1 238 ? -4.663 10.156 -13.588 1.00 95.25 238 GLY A O 1
ATOM 1958 N N . LEU A 1 239 ? -4.172 9.399 -15.648 1.00 95.94 239 LEU A N 1
ATOM 1959 C CA . LEU A 1 239 ? -5.026 10.349 -16.367 1.00 95.94 239 LEU A CA 1
ATOM 1960 C C . LEU A 1 239 ? -6.507 10.135 -16.044 1.00 95.94 239 LEU A C 1
ATOM 1962 O O . LEU A 1 239 ? -7.216 11.105 -15.767 1.00 95.94 239 LEU A O 1
ATOM 1966 N N . PHE A 1 240 ? -6.962 8.880 -16.014 1.00 95.44 240 PHE A N 1
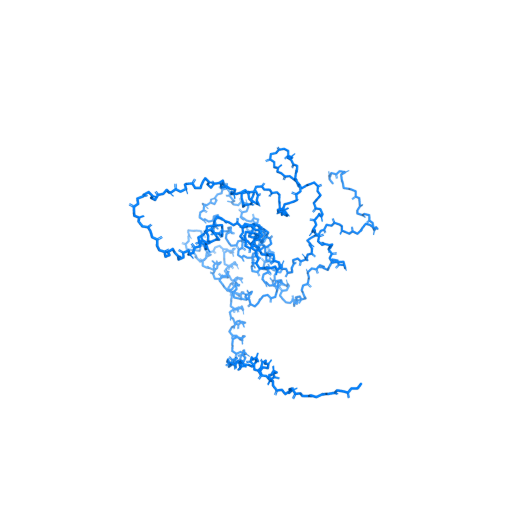ATOM 1967 C CA . PHE A 1 240 ? -8.336 8.538 -15.654 1.00 95.44 240 PHE A CA 1
ATOM 1968 C C . PHE A 1 240 ? -8.700 9.048 -14.252 1.00 95.44 240 PHE A C 1
ATOM 1970 O O . PHE A 1 240 ? -9.697 9.758 -14.090 1.00 95.44 240 PHE A O 1
ATOM 1977 N N . TRP A 1 241 ? -7.874 8.760 -13.242 1.00 95.50 241 TRP A N 1
ATOM 1978 C CA . TRP A 1 241 ? -8.142 9.190 -11.865 1.00 95.50 241 TRP A CA 1
ATOM 1979 C C . TRP A 1 241 ? -7.985 10.695 -11.664 1.00 95.50 241 TRP A C 1
ATOM 1981 O O . TRP A 1 241 ? -8.767 11.297 -10.925 1.00 95.50 241 TRP A O 1
ATOM 1991 N N . THR A 1 242 ? -7.043 11.326 -12.362 1.00 94.75 242 THR A N 1
ATOM 1992 C CA . THR A 1 242 ? -6.904 12.788 -12.363 1.00 94.75 242 THR A CA 1
ATOM 1993 C C . THR A 1 242 ? -8.160 13.443 -12.939 1.00 94.75 242 THR A C 1
ATOM 1995 O O . THR A 1 242 ? -8.752 14.309 -12.293 1.00 94.75 242 THR A O 1
ATOM 1998 N N . GLY A 1 243 ? -8.640 12.971 -14.094 1.00 94.44 243 GLY A N 1
ATOM 1999 C CA . GLY A 1 243 ? -9.885 13.440 -14.705 1.00 94.44 243 GLY A CA 1
ATOM 2000 C C . GLY A 1 243 ? -11.108 13.205 -13.814 1.00 94.44 243 GLY A C 1
ATOM 2001 O O . GLY A 1 243 ? -11.939 14.101 -13.648 1.00 94.44 243 GLY A O 1
ATOM 2002 N N . TYR A 1 244 ? -11.192 12.040 -13.164 1.00 93.81 244 TYR A N 1
ATOM 2003 C CA . TYR A 1 244 ? -12.243 11.732 -12.192 1.00 93.81 244 TYR A CA 1
ATOM 2004 C C . TYR A 1 244 ? -12.233 12.704 -11.001 1.00 93.81 244 TYR A C 1
ATOM 2006 O O . TYR A 1 244 ? -13.278 13.248 -10.633 1.00 93.81 244 TYR A O 1
ATOM 2014 N N . CYS A 1 245 ? -11.060 12.973 -10.422 1.00 93.25 245 CYS A N 1
ATOM 2015 C CA . CYS A 1 245 ? -10.895 13.920 -9.319 1.00 93.25 245 CYS A CA 1
ATOM 2016 C C . CYS A 1 245 ? -11.259 15.354 -9.727 1.00 93.25 245 CYS A C 1
ATOM 2018 O O . CYS A 1 245 ? -11.954 16.036 -8.971 1.00 93.25 245 CYS A O 1
ATOM 2020 N N . ILE A 1 246 ? -10.859 15.793 -10.925 1.00 93.44 246 ILE A N 1
ATOM 2021 C CA . ILE A 1 246 ? -11.218 17.110 -11.473 1.00 93.44 246 ILE A CA 1
ATOM 2022 C C . ILE A 1 246 ? -12.735 17.215 -11.647 1.00 93.44 246 ILE A C 1
ATOM 2024 O O . ILE A 1 246 ? -13.348 18.136 -11.107 1.00 93.44 246 ILE A O 1
ATOM 2028 N N . ARG A 1 247 ? -13.370 16.241 -12.313 1.00 94.69 247 ARG A N 1
ATOM 2029 C CA . ARG A 1 247 ? -14.830 16.209 -12.505 1.00 94.69 247 ARG A CA 1
ATOM 2030 C C . ARG A 1 247 ? -15.577 16.240 -11.174 1.00 94.69 247 ARG A C 1
ATOM 2032 O O . ARG A 1 247 ? -16.557 16.966 -11.027 1.00 94.69 247 ARG A O 1
ATOM 2039 N N . LYS A 1 248 ? -15.112 15.467 -10.192 1.00 91.12 248 LYS A N 1
ATOM 2040 C CA . LYS A 1 248 ? -15.689 15.438 -8.844 1.00 91.12 248 LYS A CA 1
ATOM 2041 C C . LYS A 1 248 ? -15.536 16.778 -8.123 1.00 91.12 248 LYS A C 1
ATOM 2043 O O . LYS A 1 248 ? -16.461 17.186 -7.430 1.00 91.12 248 LYS A O 1
ATOM 2048 N N . SER A 1 249 ? -14.397 17.449 -8.285 1.00 87.50 249 SER A N 1
ATOM 2049 C CA . SER A 1 249 ? -14.153 18.782 -7.723 1.00 87.50 249 SER A CA 1
ATOM 2050 C C . SER A 1 249 ? -15.088 19.831 -8.331 1.00 87.50 249 SER A C 1
ATOM 2052 O O . SER A 1 249 ? -15.709 20.593 -7.596 1.00 87.50 249 SER A O 1
ATOM 2054 N N . ILE A 1 250 ? -15.263 19.807 -9.659 1.00 91.88 250 ILE A N 1
ATOM 2055 C CA . ILE A 1 250 ? -16.157 20.717 -10.395 1.00 91.88 250 ILE A CA 1
ATOM 2056 C C . ILE A 1 250 ? -17.621 20.515 -9.982 1.00 91.88 250 ILE A C 1
ATOM 2058 O O . ILE A 1 250 ? -18.333 21.482 -9.728 1.00 91.88 250 ILE A O 1
ATOM 2062 N N . ASN A 1 251 ? -18.063 19.260 -9.886 1.00 87.50 251 ASN A N 1
ATOM 2063 C CA . ASN A 1 251 ? -19.456 18.921 -9.591 1.00 87.50 251 ASN A CA 1
ATOM 2064 C C . ASN A 1 251 ? -19.795 18.943 -8.096 1.00 87.50 251 ASN A C 1
ATOM 2066 O O . ASN A 1 251 ? -20.964 18.801 -7.736 1.00 87.50 251 ASN A O 1
ATOM 2070 N N . SER A 1 252 ? -18.806 19.070 -7.208 1.00 81.44 252 SER A N 1
ATOM 2071 C CA . SER A 1 252 ? -19.080 19.153 -5.778 1.00 81.44 252 SER A CA 1
ATOM 2072 C C . SER A 1 252 ? -19.725 20.509 -5.488 1.00 81.44 252 SER A C 1
ATOM 2074 O O . SER A 1 252 ? -19.059 21.533 -5.666 1.00 81.44 252 SER A O 1
ATOM 2076 N N . PRO A 1 253 ? -20.978 20.565 -4.993 1.00 69.56 253 PRO A N 1
ATOM 2077 C CA . PRO A 1 253 ? -21.563 21.830 -4.583 1.00 69.56 253 PRO A CA 1
ATOM 2078 C C . PRO A 1 253 ? -20.637 22.451 -3.539 1.00 69.56 253 PRO A C 1
ATOM 2080 O O . PRO A 1 253 ? -20.219 21.775 -2.590 1.00 69.56 253 PRO A O 1
ATOM 2083 N N . ARG A 1 254 ? -20.266 23.723 -3.734 1.00 65.31 254 ARG A N 1
ATOM 2084 C CA . ARG A 1 254 ? -19.503 24.466 -2.730 1.00 65.31 254 ARG A CA 1
ATOM 2085 C C . ARG A 1 254 ? -20.328 24.410 -1.451 1.00 65.31 254 ARG A C 1
ATOM 2087 O O . ARG A 1 254 ? -21.367 25.056 -1.358 1.00 65.31 254 ARG A O 1
ATOM 2094 N N . LYS A 1 255 ? -19.894 23.621 -0.466 1.00 53.56 255 LYS A N 1
ATOM 2095 C CA . LYS A 1 255 ? -20.408 23.747 0.895 1.00 53.56 255 LYS A CA 1
ATOM 2096 C C . LYS A 1 255 ? -19.988 25.135 1.362 1.00 53.56 255 LYS A C 1
ATOM 2098 O O . LYS A 1 255 ? -18.893 25.298 1.894 1.00 53.56 255 LYS A O 1
ATOM 2103 N N . CYS A 1 256 ? -20.842 26.137 1.152 1.00 48.34 256 CYS A N 1
ATOM 2104 C CA . CYS A 1 256 ? -20.815 27.323 1.987 1.00 48.34 256 CYS A CA 1
ATOM 2105 C C . CYS A 1 256 ? -20.846 26.801 3.419 1.00 48.34 256 CYS A C 1
ATOM 2107 O O . CYS A 1 256 ? -21.722 26.011 3.783 1.00 48.34 256 CYS A O 1
ATOM 2109 N N . ARG A 1 257 ? -19.810 27.136 4.186 1.00 45.59 257 ARG A N 1
ATOM 2110 C CA . ARG A 1 257 ? -19.705 26.789 5.596 1.00 45.59 257 ARG A CA 1
ATOM 2111 C C . ARG A 1 257 ? -20.882 27.472 6.289 1.00 45.59 257 ARG A C 1
ATOM 2113 O O . ARG A 1 257 ? -20.773 28.619 6.697 1.00 45.59 257 ARG A O 1
ATOM 2120 N N . VAL A 1 258 ? -22.012 26.776 6.389 1.00 45.16 258 VAL A N 1
ATOM 2121 C CA . VAL A 1 258 ? -23.061 27.127 7.338 1.00 45.16 258 VAL A CA 1
ATOM 2122 C C . VAL A 1 258 ? -22.419 26.901 8.697 1.00 45.16 258 VAL A C 1
ATOM 2124 O O . VAL A 1 258 ? -22.277 25.768 9.159 1.00 45.16 258 VAL A O 1
ATOM 2127 N N . VAL A 1 259 ? -21.912 27.986 9.278 1.00 46.53 259 VAL A N 1
ATOM 2128 C CA . VAL A 1 259 ? -21.607 28.054 10.700 1.00 46.53 259 VAL A CA 1
ATOM 2129 C C . VAL A 1 259 ? -22.929 27.728 11.382 1.00 46.53 259 VAL A C 1
ATOM 2131 O O . VAL A 1 259 ? -23.865 28.517 11.306 1.00 46.53 259 VAL A O 1
ATOM 2134 N N . LYS A 1 260 ? -23.052 26.524 11.952 1.00 31.88 260 LYS A N 1
ATOM 2135 C CA . LYS A 1 260 ? -24.194 26.205 12.810 1.00 31.88 260 LYS A CA 1
ATOM 2136 C C . LYS A 1 260 ? -24.144 27.198 13.975 1.00 31.88 260 LYS A C 1
ATOM 2138 O O . LYS A 1 260 ? -23.132 27.190 14.679 1.00 31.88 260 LYS A O 1
ATOM 2143 N N . PRO A 1 261 ? -25.156 28.058 14.177 1.00 35.22 261 PRO A N 1
ATOM 2144 C CA . PRO A 1 261 ? -25.223 28.835 15.398 1.00 35.22 261 PRO A CA 1
ATOM 2145 C C . PRO A 1 261 ? -25.358 27.860 16.566 1.00 35.22 261 PRO A C 1
ATOM 2147 O O . PRO A 1 261 ? -26.210 26.972 16.571 1.00 35.22 261 PRO A O 1
ATOM 2150 N N . THR A 1 262 ? -24.452 28.010 17.524 1.00 42.72 262 THR A N 1
ATOM 2151 C CA . THR A 1 262 ? -24.478 27.354 18.824 1.00 42.72 262 THR A CA 1
ATOM 2152 C C . THR A 1 262 ? -25.767 27.741 19.545 1.00 42.72 262 THR A C 1
ATOM 2154 O O . THR A 1 262 ? -25.861 28.821 20.116 1.00 42.72 262 THR A O 1
ATOM 2157 N N . GLN A 1 263 ? -26.758 26.860 19.515 1.00 33.69 263 GLN A N 1
ATOM 2158 C CA . GLN A 1 263 ? -27.811 26.767 20.523 1.00 33.69 263 GLN A CA 1
ATOM 2159 C C . GLN A 1 263 ? -27.712 25.323 21.018 1.00 33.69 263 GLN A C 1
ATOM 2161 O O . GLN A 1 263 ? -27.705 24.402 20.211 1.00 33.69 263 GLN A O 1
ATOM 2166 N N . GLU A 1 264 ? -27.377 25.057 22.276 1.00 36.56 264 GLU A N 1
ATOM 2167 C CA . GLU A 1 264 ? -28.271 25.283 23.404 1.00 36.56 264 GLU A CA 1
ATOM 2168 C C . GLU A 1 264 ? -27.446 25.240 24.708 1.00 36.56 264 GLU A C 1
ATOM 2170 O O . GLU A 1 264 ? -26.900 24.212 25.101 1.00 36.56 264 GLU A O 1
ATOM 2175 N N . LYS A 1 265 ? -27.287 26.398 25.353 1.00 37.47 265 LYS A N 1
ATOM 2176 C CA . LYS A 1 265 ? -26.858 26.533 26.756 1.00 37.47 265 LYS A CA 1
ATOM 2177 C C . LYS A 1 265 ? -27.618 27.702 27.386 1.00 37.47 265 LYS A C 1
ATOM 2179 O O . LYS A 1 265 ? -27.037 28.621 27.945 1.00 37.47 265 LYS A O 1
ATOM 2184 N N . GLN A 1 266 ? -28.936 27.693 27.210 1.00 37.78 266 GLN A N 1
ATOM 2185 C CA . GLN A 1 266 ? -29.880 28.575 27.898 1.00 37.78 266 GLN A CA 1
ATOM 2186 C C . GLN A 1 266 ? -31.178 27.798 28.154 1.00 37.78 266 GLN A C 1
ATOM 2188 O O . GLN A 1 266 ? -32.235 28.121 27.634 1.00 37.78 266 GLN A O 1
ATOM 2193 N N . MET A 1 267 ? -31.075 26.737 28.948 1.00 36.84 267 MET A N 1
ATOM 2194 C CA . MET A 1 267 ? -32.208 26.152 29.662 1.00 36.84 267 MET A CA 1
ATOM 2195 C C . MET A 1 267 ? -31.648 25.524 30.941 1.00 36.84 267 MET A C 1
ATOM 2197 O O . MET A 1 267 ? -31.470 24.325 31.014 1.00 36.84 267 MET A O 1
ATOM 2201 N N . ASP A 1 268 ? -31.207 26.374 31.875 1.00 39.19 268 ASP A N 1
ATOM 2202 C CA . ASP A 1 268 ? -30.931 26.000 33.280 1.00 39.19 268 ASP A CA 1
ATOM 2203 C C . ASP A 1 268 ? -30.849 27.238 34.209 1.00 39.19 268 ASP A C 1
ATOM 2205 O O . ASP A 1 268 ? -30.208 27.233 35.256 1.00 39.19 268 ASP A O 1
ATOM 2209 N N . GLN A 1 269 ? -31.516 28.341 33.840 1.00 38.28 269 GLN A N 1
ATOM 2210 C CA . GLN A 1 269 ? -31.673 29.531 34.700 1.00 38.28 269 GLN A CA 1
ATOM 2211 C C . GLN A 1 269 ? -33.140 29.950 34.903 1.00 38.28 269 GLN A C 1
ATOM 2213 O O . GLN A 1 269 ? -33.421 31.069 35.317 1.00 38.28 269 GLN A O 1
ATOM 2218 N N . GLN A 1 270 ? -34.087 29.033 34.691 1.00 35.38 270 GLN A N 1
ATOM 2219 C CA . GLN A 1 270 ? -35.480 29.193 35.127 1.00 35.38 270 GLN A CA 1
ATOM 2220 C C . GLN A 1 270 ? -35.890 28.062 36.077 1.00 35.38 270 GLN A C 1
ATOM 2222 O O . GLN A 1 270 ? -36.875 27.361 35.870 1.00 35.38 270 GLN A O 1
ATOM 2227 N N . HIS A 1 271 ? -35.137 27.894 37.162 1.00 34.28 271 HIS A N 1
ATOM 2228 C CA . HIS A 1 271 ? -35.706 27.319 38.378 1.00 34.28 271 HIS A CA 1
ATOM 2229 C C . HIS A 1 271 ? -35.045 27.919 39.618 1.00 34.28 271 HIS A C 1
ATOM 2231 O O . HIS A 1 271 ? -34.210 27.322 40.288 1.00 34.28 271 HIS A O 1
ATOM 2237 N N . GLY A 1 272 ? -35.424 29.163 39.892 1.00 32.72 272 GLY A N 1
ATOM 2238 C CA . GLY A 1 272 ? -35.261 29.810 41.182 1.00 32.72 272 GLY A CA 1
ATOM 2239 C C . GLY A 1 272 ? -36.458 30.731 41.408 1.00 32.72 272 GLY A C 1
ATOM 2240 O O . GLY A 1 272 ? -36.719 31.594 40.580 1.00 32.72 272 GLY A O 1
ATOM 2241 N N . GLN A 1 273 ? -37.153 30.533 42.530 1.00 32.75 273 GLN A N 1
ATOM 2242 C CA . GLN A 1 273 ? -38.114 31.454 43.163 1.00 32.75 273 GLN A CA 1
ATOM 2243 C C . GLN A 1 273 ? -39.570 31.497 42.651 1.00 32.75 273 GLN A C 1
ATOM 2245 O O . GLN A 1 273 ? -39.979 32.361 41.882 1.00 32.75 273 GLN A O 1
ATOM 2250 N N . LYS A 1 274 ? -40.384 30.618 43.248 1.00 32.25 274 LYS A N 1
ATOM 2251 C CA . LYS A 1 274 ? -41.768 30.836 43.725 1.00 32.25 274 LYS A CA 1
ATOM 2252 C C . LYS A 1 274 ? -42.095 29.624 44.611 1.00 32.25 274 LYS A C 1
ATOM 2254 O O . LYS A 1 274 ? -41.987 28.516 44.116 1.00 32.25 274 LYS A O 1
ATOM 2259 N N . GLY A 1 275 ? -42.447 29.678 45.886 1.00 28.75 275 GLY A N 1
ATOM 2260 C CA . GLY A 1 275 ? -42.543 30.708 46.909 1.00 28.75 275 GLY A CA 1
ATOM 2261 C C . GLY A 1 275 ? -42.713 29.956 48.241 1.00 28.75 275 GLY A C 1
ATOM 2262 O O . GLY A 1 275 ? -43.192 28.823 48.257 1.00 28.75 275 GLY A O 1
ATOM 2263 N N . THR A 1 276 ? -42.251 30.552 49.330 1.00 34.59 276 THR A N 1
ATOM 2264 C CA . THR A 1 276 ? -42.726 30.264 50.688 1.00 34.59 276 THR A CA 1
ATOM 2265 C C . THR A 1 276 ? -44.200 30.658 50.796 1.00 34.59 276 THR A C 1
ATOM 2267 O O . THR A 1 276 ? -44.565 31.692 50.243 1.00 34.59 276 THR A O 1
ATOM 2270 N N . ASP A 1 277 ? -45.026 29.832 51.444 1.00 32.47 277 ASP A N 1
ATOM 2271 C CA . ASP A 1 277 ? -45.908 30.204 52.569 1.00 32.47 277 ASP A CA 1
ATOM 2272 C C . ASP A 1 277 ? -47.009 29.149 52.806 1.00 32.47 277 ASP A C 1
ATOM 2274 O O . ASP A 1 277 ? -47.519 28.565 51.851 1.00 32.47 277 ASP A O 1
ATOM 2278 N N . SER A 1 278 ? -47.334 28.981 54.102 1.00 34.00 278 SER A N 1
ATOM 2279 C CA . SER A 1 278 ? -48.587 28.471 54.711 1.00 34.00 278 SER A CA 1
ATOM 2280 C C . SER A 1 278 ? -49.022 27.017 54.446 1.00 34.00 278 SER A C 1
ATOM 2282 O O . SER A 1 278 ? -48.790 26.456 53.387 1.00 34.00 278 SER A O 1
ATOM 2284 N N . GLU A 1 279 ? -49.735 26.293 55.310 1.00 34.62 279 GLU A N 1
ATOM 2285 C CA . GLU A 1 279 ? -50.182 26.335 56.717 1.00 34.62 279 GLU A CA 1
ATOM 2286 C C . GLU A 1 279 ? -51.044 25.054 56.875 1.00 34.62 279 GLU A C 1
ATOM 2288 O O . GLU A 1 279 ? -51.604 24.572 55.893 1.00 34.62 279 GLU A O 1
ATOM 2293 N N . ASP A 1 280 ? -51.145 24.521 58.094 1.00 39.91 280 ASP A N 1
ATOM 2294 C CA . ASP A 1 280 ? -52.304 23.801 58.658 1.00 39.91 280 ASP A CA 1
ATOM 2295 C C . ASP A 1 280 ? -53.234 22.952 57.757 1.00 39.91 280 ASP A C 1
ATOM 2297 O O . ASP A 1 280 ? -54.152 23.471 57.117 1.00 39.91 280 ASP A O 1
ATOM 2301 N N . LYS A 1 281 ? -53.124 21.618 57.881 1.00 35.03 281 LYS A N 1
ATOM 2302 C CA . LYS A 1 281 ? -54.137 20.676 58.435 1.00 35.03 281 LYS A CA 1
ATOM 2303 C C . LYS A 1 281 ? -53.881 19.230 58.021 1.00 35.03 281 LYS A C 1
ATOM 2305 O O . LYS A 1 281 ? -53.629 18.982 56.824 1.00 35.03 281 LYS A O 1
#

Foldseek 3Di:
DDPPDDPPDPPDAPPDDDLDDDQ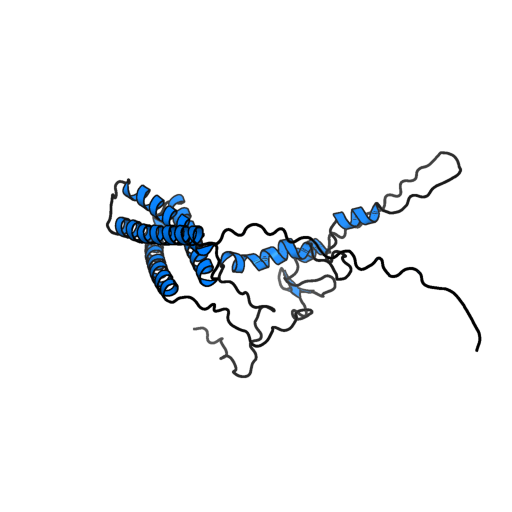FLQPVCVVCVLVCCLQPVLQQDADPVRHGQNDAPVNVVVVVVPDDDDDDDDDDDDDDDDDPDPPPPCPPRVVCSNQADPPDGPPFDWDDDPPGIHGPDPCVPPDDRDPPPDDNFDDDDPVVVVVLVVVVVVLVVVVVVCVVCVVVDDPVVVVLNVVLSSLSSSLSRCRRSVPPCNLVSLQVSLVSLLVVLVVVLPDPVHDDPVSVVSNVVSVVVNVVSVVVVVVCVVPPPPPPPPPPPDDDDPDPPPPDDDDDDDDDD

Secondary structure (DSSP, 8-state):
--TT-PPPPTTS------SS------HHHHHHHHHHIIIIIGGG-B-TTS-BSS--HHHHHHHHHT-------------------------HHHHHHHHSPTT--TT--EEEETTEEEES-TTTTPPPP-SS---------HHHHHHHHHHHHHHHHHHHHHHHHGGG--HHHHHHHHHHHHHHHHHHHHHHTT-TTHHHHHHHHHHHHHHHHHHHHTSTT-S-HHHHHHHHHHHHHHHHHHHHHHHHHHHS------------S-SSSS-S---------

Organism: Heterorhabditis bacteriophora (NCBI:txid37862)

Sequence (281 aa):
MFGTFEAERTNDPPIYGLVHNEQTFNQIWLQMHTFLDILIFKGQMKNEKGQPIFPGVINKVIIKISIKSYKCTHFSPSTIRFKVAYINISSDYQIKSALYPPGWLPGVPVLPFFHWMSLIDPKLGVPEPIKPVMKYNPSLEIWIKIYLMAHFTLLLAIFFHFEYDRANLSYLEFYLKLAFFLLTMQSFGAFFDKRKIAPYLEIPRCAGVIGFYIILIMDENGAGPHRIFMITFHSLSGLFWTGYCIRKSINSPRKCRVVKPTQEKQMDQQHGQKGTDSEDK